Protein AF-A0A348N1I1-F1 (afdb_monomer)

Foldseek 3Di:
DDQLVCCCVQLVDDSVRSVVVVCVVVVHDDDPPPDPDDPDPDCVVLLVLLVVVLVVQLVCCVDPPPNVLVVVLCVVLVFDPVLCVLQSKGFAEADWCPSCVVQVPDPVSVVSCVQLQQWDADPVGDITGPAHQWTKGFFADSVGTGSWIKTAHSDPDPPRIDIRDDHPRDDLQQGKGLQNQLSVVDSAPQEAEEEADDSVQSVCVSVVNSRYIYRDNDQHHPNNVVVVVSRYPYYHYDYDPDPVRVVSVVVND

Nearest PDB structures (foldseek):
  3b39-assembly2_B  TM=9.562E-01  e=1.096E-27  Escherichia coli K-12
  5vaz-assembly2_B  TM=9.763E-01  e=5.496E-27  Pseudomonas aeruginosa PAO1
  1eqn-assembly2_B  TM=9.648E-01  e=3.408E-27  Escherichia coli
  4edv-assembly1_A  TM=9.227E-01  e=1.842E-21  Staphylococcus aureus
  4e2k-assembly1_A  TM=9.203E-01  e=1.287E-21  Staphylococcus aureus

Secondary structure (DSSP, 8-state):
--HHHHHHHHS---HHHHHHHHHHHTTPPPP--S--S---S-SHHHHHHHHHHHHHHHHHHHH-GGGHHHHHHHHHTT--HHHHHHTT-EEE-SSSSHHHHHH-SSHHHHHHHHHTT-EEE-TT--EEES--SEEEEEEE-TTS-EEEEEEEESSS-SSSEEEPPP-SS--TTT--BTHHHHHHH-SS-SEEEEESSHHHHHHHHHTT---EEE-SSSPPPHHHHHHHTTT-SEEEE---SSHHHHHHHHHH-

pLDDT: mean 90.32, std 11.95, range [36.41, 98.88]

Structure (mmCIF, N/CA/C/O backbone):
data_AF-A0A348N1I1-F1
#
_entry.id   AF-A0A348N1I1-F1
#
loop_
_atom_site.group_PDB
_atom_site.id
_atom_site.type_symbol
_atom_site.label_atom_id
_atom_site.label_alt_id
_atom_site.label_comp_id
_atom_site.label_asym_id
_atom_site.label_entity_id
_atom_site.label_seq_id
_atom_site.pdbx_PDB_ins_code
_atom_site.Cartn_x
_atom_site.Cartn_y
_atom_site.Cartn_z
_atom_site.occupancy
_atom_site.B_iso_or_equiv
_atom_site.auth_seq_id
_atom_site.auth_comp_id
_atom_site.auth_asym_id
_atom_site.auth_atom_id
_atom_site.pdbx_PDB_model_num
ATOM 1 N N . GLY A 1 1 ? -24.921 24.061 12.089 1.00 66.31 1 GLY A N 1
ATOM 2 C CA . GLY A 1 1 ? -23.503 23.711 11.874 1.00 66.31 1 GLY A CA 1
ATOM 3 C C . GLY A 1 1 ? -22.968 24.454 10.665 1.00 66.31 1 GLY A C 1
ATOM 4 O O . GLY A 1 1 ? -23.767 24.879 9.838 1.00 66.31 1 GLY A O 1
ATOM 5 N N . THR A 1 2 ? -21.650 24.641 10.575 1.00 90.62 2 THR A N 1
ATOM 6 C CA . THR A 1 2 ? -20.973 25.188 9.381 1.00 90.62 2 THR A CA 1
ATOM 7 C C . THR A 1 2 ? -20.505 24.045 8.475 1.00 90.62 2 THR A C 1
ATOM 9 O O . THR A 1 2 ? -20.348 22.924 8.951 1.00 90.62 2 THR A O 1
ATOM 12 N N . ALA A 1 3 ? -20.248 24.308 7.189 1.00 84.94 3 ALA A N 1
ATOM 13 C CA . ALA A 1 3 ? -19.660 23.305 6.289 1.00 84.94 3 ALA A CA 1
ATOM 14 C C . ALA A 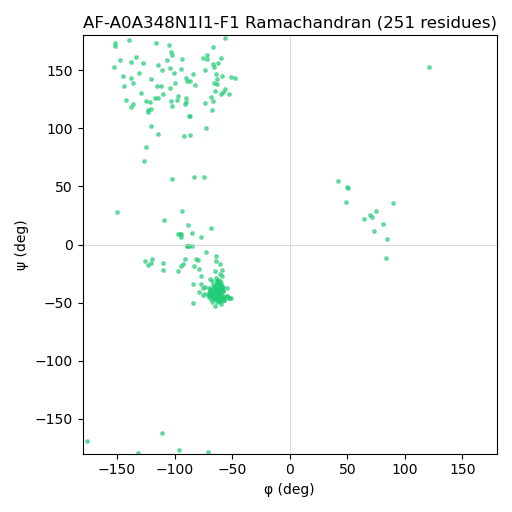1 3 ? -18.285 22.818 6.789 1.00 84.94 3 ALA A C 1
ATOM 16 O O . ALA A 1 3 ? -17.972 21.637 6.697 1.00 84.94 3 ALA A O 1
ATOM 17 N N . ILE A 1 4 ? -17.504 23.719 7.398 1.00 87.31 4 ILE A N 1
ATOM 18 C CA . ILE A 1 4 ? -16.231 23.382 8.048 1.00 87.31 4 ILE A CA 1
ATOM 19 C C . ILE A 1 4 ? -16.473 22.437 9.230 1.00 87.31 4 ILE A C 1
ATOM 21 O O . ILE A 1 4 ? -15.845 21.389 9.309 1.00 87.31 4 ILE A O 1
ATOM 25 N N . GLY A 1 5 ? -17.418 22.775 10.115 1.00 81.25 5 GLY A N 1
ATOM 26 C CA . GLY A 1 5 ? -17.783 21.929 11.251 1.00 81.25 5 GLY A CA 1
ATOM 27 C C . GLY A 1 5 ? -18.277 20.553 10.809 1.00 81.25 5 GLY A C 1
ATOM 28 O O . GLY A 1 5 ? -17.877 19.556 11.394 1.00 81.25 5 GLY A O 1
ATOM 29 N N . PHE A 1 6 ? -19.044 20.485 9.716 1.00 86.25 6 PHE A N 1
ATOM 30 C CA . PHE A 1 6 ? -19.461 19.216 9.126 1.00 86.25 6 PHE A CA 1
ATOM 31 C C . PHE A 1 6 ? -18.261 18.366 8.706 1.00 86.25 6 PHE A C 1
ATOM 33 O O . PHE A 1 6 ? -18.188 17.226 9.129 1.00 86.25 6 PHE A O 1
ATOM 40 N N . LEU A 1 7 ? -17.291 18.890 7.950 1.00 80.69 7 LEU A N 1
ATOM 41 C CA . LEU A 1 7 ? -16.106 18.102 7.569 1.00 80.69 7 LEU A CA 1
ATOM 42 C C . LEU A 1 7 ? -15.237 17.721 8.773 1.00 80.69 7 LEU A C 1
ATOM 44 O O . LEU A 1 7 ? -14.651 16.641 8.813 1.00 80.69 7 LEU A O 1
ATOM 48 N N . MET A 1 8 ? -15.151 18.588 9.777 1.00 83.44 8 MET A N 1
ATOM 49 C CA . MET A 1 8 ? -14.403 18.276 10.991 1.00 83.44 8 MET A CA 1
ATOM 50 C C . MET A 1 8 ? -15.057 17.144 11.787 1.00 83.44 8 MET A C 1
ATOM 52 O O . MET A 1 8 ? -14.369 16.234 12.231 1.00 83.44 8 MET A O 1
ATOM 56 N N . GLU A 1 9 ? -16.378 17.169 11.946 1.00 73.69 9 GLU A N 1
ATOM 57 C CA . GLU A 1 9 ? -17.122 16.163 12.711 1.00 73.69 9 GLU A CA 1
ATOM 58 C C . GLU A 1 9 ? -17.339 14.871 11.909 1.00 73.69 9 GLU A C 1
ATOM 60 O O . GLU A 1 9 ? -17.206 13.767 12.437 1.00 73.69 9 GLU A O 1
ATOM 65 N N . TYR A 1 10 ? -17.654 15.001 10.623 1.00 68.50 10 TYR A N 1
ATOM 66 C CA . TYR A 1 10 ? -18.005 13.895 9.736 1.00 68.50 10 TYR A CA 1
ATOM 67 C C . TYR A 1 10 ? -16.761 13.225 9.154 1.00 68.50 10 TYR A C 1
ATOM 69 O O . TYR A 1 10 ? -16.576 12.015 9.281 1.00 68.50 10 TYR A O 1
ATOM 77 N N . ASP A 1 11 ? -15.852 14.017 8.587 1.00 66.25 11 ASP A N 1
ATOM 78 C CA . ASP A 1 11 ? -14.624 13.517 7.971 1.00 66.25 11 ASP A CA 1
ATOM 79 C C . ASP A 1 11 ? -13.428 13.534 8.929 1.00 66.25 11 ASP A C 1
ATOM 81 O O . ASP A 1 11 ? -12.308 13.218 8.511 1.00 66.25 11 ASP A O 1
ATOM 85 N N . GLN A 1 12 ? -13.652 13.815 10.222 1.00 66.38 12 GLN A N 1
ATOM 86 C CA . GLN A 1 12 ? -12.623 13.806 11.274 1.00 66.38 12 GLN A CA 1
ATOM 87 C C . GLN A 1 12 ? -11.378 14.606 10.856 1.00 66.38 12 GLN A C 1
ATOM 89 O O . GLN A 1 12 ? -10.235 14.203 11.109 1.00 66.38 12 GLN A O 1
ATOM 94 N N . MET A 1 13 ? -11.624 15.702 10.131 1.00 73.69 13 MET A N 1
ATOM 95 C CA . MET A 1 13 ? -10.614 16.627 9.637 1.00 73.69 13 MET A CA 1
ATOM 96 C C . MET A 1 13 ? -10.263 17.636 10.725 1.00 73.69 13 MET A C 1
ATOM 98 O O . MET A 1 13 ? -11.109 18.063 11.510 1.00 73.69 13 MET A O 1
ATOM 102 N N . THR A 1 14 ? -9.012 18.079 10.756 1.00 72.75 14 THR A N 1
ATOM 103 C CA . THR A 1 14 ? -8.673 19.290 11.509 1.00 72.75 14 THR A CA 1
ATOM 104 C C . THR A 1 14 ? -9.227 20.525 10.792 1.00 72.75 14 THR A C 1
ATOM 106 O O . THR A 1 14 ? -9.497 20.497 9.591 1.00 72.75 14 THR A O 1
ATOM 109 N N . PHE A 1 15 ? -9.388 21.637 11.513 1.00 80.25 15 PHE A N 1
ATOM 110 C CA . PHE A 1 15 ? -9.912 22.880 10.934 1.00 80.25 15 PHE A CA 1
ATOM 111 C C . PHE A 1 15 ? -9.153 23.337 9.667 1.00 80.25 15 PHE A C 1
ATOM 113 O O . PHE A 1 15 ? -9.819 23.621 8.672 1.00 80.25 15 PHE A O 1
ATOM 120 N N . PRO A 1 16 ? -7.801 23.349 9.623 1.00 78.38 16 PRO A N 1
ATOM 121 C CA . PRO A 1 16 ? -7.077 23.707 8.400 1.00 78.38 16 PRO A CA 1
ATOM 122 C C . PRO A 1 16 ? -7.369 22.770 7.224 1.00 78.38 16 PRO A C 1
ATOM 124 O O . PRO A 1 16 ? -7.487 23.227 6.092 1.00 78.38 16 PRO A O 1
ATOM 127 N N . GLU A 1 17 ? -7.526 21.471 7.485 1.00 71.44 17 GLU A N 1
ATOM 128 C CA . GLU A 1 17 ? -7.816 20.476 6.449 1.00 71.44 17 GLU A CA 1
ATOM 129 C C . GLU A 1 17 ? -9.227 20.640 5.892 1.00 71.44 17 GLU A C 1
ATOM 131 O O . GLU A 1 17 ? -9.409 20.598 4.681 1.00 71.44 17 GLU A O 1
ATOM 136 N N . ALA A 1 18 ? -10.206 20.895 6.761 1.00 82.75 18 ALA A N 1
ATOM 137 C CA . ALA A 1 18 ? -11.576 21.184 6.357 1.00 82.75 18 ALA A CA 1
ATOM 138 C C . ALA A 1 18 ? -11.662 22.475 5.522 1.00 82.75 18 ALA A C 1
ATOM 140 O O . ALA A 1 18 ? -12.410 22.539 4.548 1.00 82.75 18 ALA A O 1
ATOM 141 N N . VAL A 1 19 ? -10.875 23.500 5.869 1.00 84.88 19 VAL A N 1
ATOM 142 C CA . VAL A 1 19 ? -10.784 24.748 5.093 1.00 84.88 19 VAL A CA 1
ATOM 143 C C . VAL A 1 19 ? -10.119 24.512 3.732 1.00 84.88 19 VAL A C 1
ATOM 145 O O . VAL A 1 19 ? -10.635 24.994 2.726 1.00 84.88 19 VAL A O 1
ATOM 148 N N . GLU A 1 20 ? -9.022 23.750 3.673 1.00 80.69 20 GLU A N 1
ATOM 149 C CA . GLU A 1 20 ? -8.383 23.350 2.409 1.00 80.69 20 GLU A CA 1
ATOM 150 C C . GLU A 1 20 ? -9.321 22.543 1.507 1.00 80.69 20 GLU A C 1
ATOM 152 O O . GLU A 1 20 ? -9.394 22.810 0.309 1.00 80.69 20 GLU A O 1
ATOM 157 N N . GLU A 1 21 ? -10.034 21.563 2.063 1.00 79.25 21 GLU A N 1
ATOM 158 C CA . GLU A 1 21 ? -10.938 20.693 1.309 1.00 79.25 21 GLU A CA 1
ATOM 159 C C . GLU A 1 21 ? -12.080 21.498 0.680 1.00 79.25 21 GLU A C 1
ATOM 161 O O . GLU A 1 21 ? -12.327 21.402 -0.523 1.00 79.25 21 GLU A O 1
ATOM 166 N N . LEU A 1 22 ? -12.729 22.369 1.460 1.00 87.06 22 LEU A N 1
ATOM 167 C CA . LEU A 1 22 ? -13.799 23.234 0.954 1.00 87.06 22 LEU A CA 1
ATOM 168 C C . LEU A 1 22 ? -13.291 24.240 -0.075 1.00 87.06 22 LEU A C 1
ATOM 170 O O . LEU A 1 22 ? -13.996 24.531 -1.040 1.00 87.06 22 LEU A O 1
ATOM 174 N N . ALA A 1 23 ? -12.079 24.762 0.108 1.00 83.94 23 ALA A N 1
ATOM 175 C CA . ALA A 1 23 ? -11.473 25.662 -0.859 1.00 83.94 23 ALA A CA 1
ATOM 176 C C . ALA A 1 23 ? -11.194 24.943 -2.185 1.00 83.94 23 ALA A C 1
ATOM 178 O O . ALA A 1 23 ? -11.590 25.445 -3.233 1.00 83.94 23 ALA A O 1
ATOM 179 N N . ASN A 1 24 ? -10.632 23.730 -2.145 1.00 79.56 24 ASN A N 1
ATOM 180 C CA . ASN A 1 24 ? -10.417 22.912 -3.340 1.00 79.56 24 ASN A CA 1
ATOM 181 C C . ASN A 1 24 ? -11.735 22.595 -4.061 1.00 79.56 24 ASN A C 1
ATOM 183 O O . ASN A 1 24 ? -11.814 22.756 -5.279 1.00 79.56 24 ASN A O 1
ATOM 187 N N . LEU A 1 25 ? -12.783 22.208 -3.323 1.00 78.88 25 LEU A N 1
ATOM 188 C CA . LEU A 1 25 ? -14.118 21.960 -3.884 1.00 78.88 25 LEU A CA 1
ATOM 189 C C . LEU A 1 25 ? -14.724 23.210 -4.536 1.00 78.88 25 LEU A C 1
ATOM 191 O O . LEU A 1 25 ? -15.412 23.108 -5.550 1.00 78.88 25 LEU A O 1
ATOM 195 N N . ALA A 1 26 ? -14.455 24.389 -3.977 1.00 84.88 26 ALA A N 1
ATOM 196 C CA . ALA A 1 26 ? -14.918 25.668 -4.504 1.00 84.88 26 ALA A CA 1
ATOM 197 C C . ALA A 1 26 ? -14.002 26.259 -5.595 1.00 84.88 26 ALA A C 1
ATOM 199 O O . ALA A 1 26 ? -14.290 27.341 -6.106 1.00 84.88 26 ALA A O 1
ATOM 200 N N . GLY A 1 27 ? -12.891 25.595 -5.942 1.00 80.94 27 GLY A N 1
ATOM 201 C CA . GLY A 1 27 ? -11.878 26.137 -6.853 1.00 80.94 27 GLY A CA 1
ATOM 202 C C . GLY A 1 27 ? -11.166 27.386 -6.313 1.00 80.94 27 GLY A C 1
ATOM 203 O O . GLY A 1 27 ? -10.644 28.186 -7.087 1.00 80.94 27 GLY A O 1
ATOM 204 N N . LEU A 1 28 ? -11.170 27.576 -4.993 1.00 79.88 28 LEU A N 1
ATOM 205 C CA . LEU A 1 28 ? -10.568 28.703 -4.291 1.00 79.88 28 LEU A CA 1
ATOM 206 C C . LEU A 1 28 ? -9.216 28.309 -3.692 1.00 79.88 28 LEU A C 1
ATOM 208 O O . LEU A 1 28 ? -9.003 27.185 -3.246 1.00 79.88 28 LEU A O 1
ATOM 212 N N . THR A 1 29 ? -8.300 29.269 -3.625 1.00 72.19 29 THR A N 1
ATOM 213 C CA . THR A 1 29 ? -7.025 29.117 -2.916 1.00 72.19 29 THR A CA 1
ATOM 214 C C . THR A 1 29 ? -7.138 29.719 -1.520 1.00 72.19 29 THR A C 1
ATOM 216 O O . THR A 1 29 ? -7.510 30.886 -1.390 1.00 72.19 29 THR A O 1
ATOM 219 N N . VAL A 1 30 ? -6.783 28.965 -0.478 1.00 74.56 30 VAL A N 1
ATOM 220 C CA . VAL A 1 30 ? -6.744 29.479 0.902 1.00 74.56 30 VAL A CA 1
ATOM 221 C C . VAL A 1 30 ? -5.531 30.409 1.063 1.00 74.56 30 VAL A C 1
ATOM 223 O O . VAL A 1 30 ? -4.407 29.956 0.836 1.00 74.56 30 VAL A O 1
ATOM 226 N N . PRO A 1 31 ? -5.701 31.691 1.447 1.00 60.88 31 PRO A N 1
ATOM 227 C CA . PRO A 1 31 ? -4.577 32.603 1.638 1.00 60.88 31 PRO A CA 1
ATOM 228 C C . PRO A 1 31 ? -3.712 32.184 2.835 1.00 60.88 31 PRO A C 1
ATOM 230 O O . PRO A 1 31 ? -4.149 32.226 3.983 1.00 60.88 31 PRO A O 1
ATOM 233 N N . THR A 1 32 ? -2.457 31.822 2.581 1.00 55.25 32 THR A N 1
ATOM 234 C CA . THR A 1 32 ? -1.477 31.402 3.596 1.00 55.25 32 THR A CA 1
ATOM 235 C C . THR A 1 32 ? -0.801 32.611 4.255 1.00 55.25 32 THR A C 1
ATOM 237 O O . THR A 1 32 ? 0.413 32.785 4.184 1.00 55.25 32 THR A O 1
ATOM 240 N N . GLN A 1 33 ? -1.562 33.512 4.877 1.00 46.00 33 GLN A N 1
ATOM 241 C CA . GLN A 1 33 ? -0.956 34.604 5.644 1.00 46.00 33 GLN A CA 1
ATOM 242 C C . GLN A 1 33 ? -0.689 34.134 7.084 1.00 46.00 33 GLN A C 1
ATOM 244 O O . GLN A 1 33 ? -1.616 33.924 7.854 1.00 46.00 33 GLN A O 1
ATOM 249 N N . GLN A 1 34 ? 0.605 33.990 7.415 1.00 40.06 34 GLN A N 1
ATOM 250 C CA . GLN A 1 34 ? 1.190 33.750 8.753 1.00 40.06 34 GLN A CA 1
ATOM 251 C C . GLN A 1 34 ? 1.386 32.301 9.251 1.00 40.06 34 GLN A C 1
ATOM 253 O O . GLN A 1 34 ? 1.384 32.058 10.452 1.00 40.06 34 GLN A O 1
ATOM 258 N N . TYR A 1 35 ? 1.728 31.361 8.365 1.00 40.59 35 TYR A N 1
ATOM 259 C CA . TYR A 1 35 ? 2.502 30.168 8.756 1.00 40.59 35 TYR A CA 1
ATOM 260 C C . TYR A 1 35 ? 3.737 30.021 7.858 1.00 40.59 35 TYR A C 1
ATOM 262 O O . TYR A 1 35 ? 3.824 29.145 7.003 1.00 40.59 35 TYR A O 1
ATOM 270 N N . GLN A 1 36 ? 4.723 30.904 8.046 1.00 36.41 36 GLN A N 1
ATOM 271 C CA . GLN A 1 36 ? 6.079 30.747 7.500 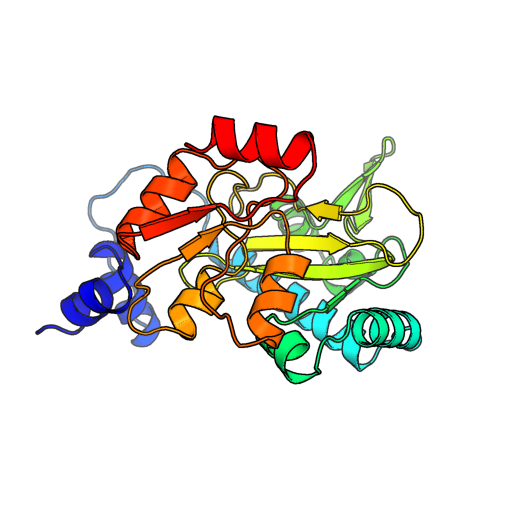1.00 36.41 36 GLN A CA 1
ATOM 272 C C . GLN A 1 36 ? 6.866 29.676 8.283 1.00 36.41 36 GLN A C 1
ATOM 274 O O . GLN A 1 36 ? 7.936 29.933 8.827 1.00 36.41 36 GLN A O 1
ATOM 279 N N . GLN A 1 37 ? 6.349 28.450 8.328 1.00 39.84 37 GLN A N 1
ATOM 280 C CA . GLN A 1 37 ? 7.139 27.268 8.665 1.00 39.84 37 GLN A CA 1
ATOM 281 C C . GLN A 1 37 ? 7.201 26.373 7.431 1.00 39.84 37 GLN A C 1
ATOM 283 O O . GLN A 1 37 ? 6.290 25.607 7.150 1.00 39.84 37 GLN A O 1
ATOM 288 N N . GLN A 1 38 ? 8.289 26.545 6.673 1.00 39.91 38 GLN A N 1
ATOM 289 C CA . GLN A 1 38 ? 8.891 25.539 5.792 1.00 39.91 38 GLN A CA 1
ATOM 290 C C . GLN A 1 38 ? 7.900 24.695 4.969 1.00 39.91 38 GLN A C 1
ATOM 292 O O . GLN A 1 38 ? 7.950 23.466 4.998 1.00 39.91 38 GLN A O 1
ATOM 297 N N . GLN A 1 39 ? 7.011 25.319 4.190 1.00 46.31 39 GLN A N 1
ATOM 298 C CA . GLN A 1 39 ? 6.333 24.561 3.140 1.00 46.31 39 GLN A CA 1
ATOM 299 C C . GLN A 1 39 ? 7.349 24.303 2.029 1.00 46.31 39 GLN A C 1
ATOM 301 O O . GLN A 1 39 ? 7.688 25.188 1.246 1.00 46.31 39 GLN A O 1
ATOM 306 N N . GLY A 1 40 ? 7.897 23.087 2.026 1.00 57.12 40 GLY A N 1
ATOM 307 C CA . GLY A 1 40 ? 8.687 22.570 0.917 1.00 57.12 40 GLY A CA 1
ATOM 308 C C . GLY A 1 40 ? 7.912 22.613 -0.411 1.00 57.12 40 GLY A C 1
ATOM 309 O O . GLY A 1 40 ? 6.741 22.998 -0.450 1.00 57.12 40 GLY A O 1
ATOM 310 N N . PRO A 1 41 ? 8.547 22.214 -1.525 1.00 70.88 41 PRO A N 1
ATOM 311 C CA . PRO A 1 41 ? 7.904 22.201 -2.837 1.00 70.88 41 PRO A CA 1
ATOM 312 C C . PRO A 1 41 ? 6.553 21.467 -2.811 1.00 70.88 41 PRO A C 1
ATOM 314 O O . PRO A 1 41 ? 6.385 20.469 -2.106 1.00 70.88 41 PRO A O 1
ATOM 317 N N . SER A 1 42 ? 5.589 21.969 -3.594 1.00 84.69 42 SER A N 1
ATOM 318 C CA . SER A 1 42 ? 4.230 21.419 -3.648 1.00 84.69 42 SER A CA 1
ATOM 319 C C . SER A 1 42 ? 4.237 19.914 -3.922 1.00 84.69 42 SER A C 1
ATOM 321 O O . SER A 1 42 ? 4.846 19.439 -4.882 1.00 84.69 42 SER A O 1
ATOM 323 N N . LYS A 1 43 ? 3.508 19.167 -3.087 1.00 91.81 43 LYS A N 1
ATOM 324 C CA . LYS A 1 43 ? 3.337 17.711 -3.194 1.00 91.81 43 LYS A CA 1
ATOM 325 C C . LYS A 1 43 ? 2.269 17.300 -4.217 1.00 91.81 43 LYS A C 1
ATOM 327 O O . LYS A 1 43 ? 2.201 16.130 -4.581 1.00 91.81 43 LYS A O 1
ATOM 332 N N . GLN A 1 44 ? 1.450 18.238 -4.704 1.00 92.31 44 GLN A N 1
ATOM 333 C CA . GLN A 1 44 ? 0.327 17.958 -5.615 1.00 92.31 44 GLN A CA 1
ATOM 334 C C . GLN A 1 44 ? 0.722 17.175 -6.883 1.00 92.31 44 GLN A C 1
ATOM 336 O O . GLN A 1 44 ? 0.053 16.189 -7.199 1.00 92.31 44 GLN A O 1
ATOM 341 N N . PRO A 1 45 ? 1.827 17.508 -7.584 1.00 94.50 45 PRO A N 1
ATOM 342 C CA . PRO A 1 45 ? 2.244 16.742 -8.758 1.00 94.50 45 PRO A CA 1
ATOM 343 C C . PRO A 1 45 ? 2.582 15.279 -8.443 1.00 94.50 45 PRO A C 1
ATOM 345 O O . PRO A 1 45 ? 2.374 14.409 -9.284 1.00 94.50 45 PRO A O 1
ATOM 348 N N . LEU A 1 46 ? 3.084 15.001 -7.235 1.00 97.06 46 LEU A N 1
ATOM 349 C CA . LEU A 1 46 ? 3.456 13.652 -6.810 1.00 97.06 46 LEU A CA 1
ATOM 350 C C . LEU A 1 46 ? 2.218 12.790 -6.530 1.00 97.06 46 LEU A C 1
ATOM 352 O O . LEU A 1 46 ? 2.167 11.649 -6.983 1.00 97.06 46 LEU A O 1
ATOM 356 N N . TYR A 1 47 ? 1.196 13.348 -5.870 1.00 97.38 47 TYR A N 1
ATOM 357 C CA . TYR A 1 47 ? -0.099 12.672 -5.709 1.00 97.38 47 TYR A CA 1
ATOM 358 C C . TYR A 1 47 ? -0.750 12.381 -7.065 1.00 97.38 47 TYR A C 1
ATOM 360 O O . TYR A 1 47 ? -1.171 11.257 -7.323 1.00 97.38 47 TYR A O 1
ATOM 368 N N . ALA A 1 48 ? -0.772 13.370 -7.966 1.00 96.88 48 ALA A N 1
ATOM 369 C CA . ALA A 1 48 ? -1.340 13.199 -9.302 1.00 96.88 48 ALA A CA 1
ATOM 370 C C . ALA A 1 48 ? -0.605 12.123 -10.123 1.00 96.88 48 ALA A C 1
ATOM 372 O O . ALA A 1 48 ? -1.230 11.393 -10.892 1.00 96.88 48 ALA A O 1
ATOM 373 N N . LEU A 1 49 ? 0.719 12.012 -9.970 1.00 98.12 49 LEU A N 1
ATOM 374 C CA . LEU A 1 49 ? 1.506 10.943 -10.583 1.00 98.12 49 LEU A CA 1
ATOM 375 C C . LEU A 1 49 ? 1.142 9.571 -10.004 1.00 98.12 49 LEU A C 1
ATOM 377 O O . LEU A 1 49 ? 0.932 8.632 -10.767 1.00 98.12 49 LEU A O 1
ATOM 381 N N . LEU A 1 50 ? 1.048 9.450 -8.678 1.00 98.69 50 LEU A N 1
ATOM 382 C CA . LEU A 1 50 ? 0.705 8.190 -8.017 1.00 98.69 50 LEU A CA 1
ATOM 383 C C . LEU A 1 50 ? -0.689 7.683 -8.401 1.00 98.69 50 LEU A C 1
ATOM 385 O O . LEU A 1 50 ? -0.823 6.495 -8.685 1.00 98.69 50 LEU A O 1
ATOM 389 N N . GLU A 1 51 ? -1.693 8.560 -8.488 1.00 98.56 51 GLU A N 1
ATOM 390 C CA . GLU A 1 51 ? -3.031 8.177 -8.970 1.00 98.56 51 GLU A CA 1
ATOM 391 C C . GLU A 1 51 ? -2.980 7.679 -10.422 1.00 98.56 51 GLU A C 1
ATOM 393 O O . GLU A 1 51 ? -3.485 6.599 -10.718 1.00 98.56 51 GLU A O 1
ATOM 398 N N . LYS A 1 52 ? -2.267 8.377 -11.321 1.00 98.62 52 LYS A N 1
ATOM 399 C CA . LYS A 1 52 ? -2.092 7.920 -12.714 1.00 98.62 52 LYS A CA 1
ATOM 400 C C . LYS A 1 52 ? -1.434 6.542 -12.808 1.00 98.62 52 LYS A C 1
ATOM 402 O O . LYS A 1 52 ? -1.778 5.750 -13.684 1.00 98.62 52 LYS A O 1
ATOM 407 N N . VAL A 1 53 ? -0.470 6.256 -11.933 1.00 98.81 53 VAL A N 1
ATOM 408 C CA . VAL A 1 53 ? 0.206 4.952 -11.890 1.00 98.81 53 VAL A CA 1
ATOM 409 C C . VAL A 1 53 ? -0.705 3.875 -11.293 1.00 98.81 53 VAL A C 1
ATOM 411 O O . VAL A 1 53 ? -0.698 2.746 -11.783 1.00 98.81 53 VAL A O 1
ATOM 414 N N . ALA A 1 54 ? -1.523 4.207 -10.291 1.00 98.81 54 ALA A N 1
ATOM 415 C CA . ALA A 1 54 ? -2.529 3.294 -9.753 1.00 98.81 54 ALA A CA 1
ATOM 416 C C . ALA A 1 54 ? -3.553 2.907 -10.829 1.00 98.81 54 ALA A C 1
ATOM 418 O O . ALA A 1 54 ? -3.761 1.716 -11.071 1.00 98.81 54 ALA A O 1
ATOM 419 N N . ASP A 1 55 ? -4.089 3.896 -11.549 1.00 98.75 55 ASP A N 1
ATOM 420 C CA . ASP A 1 55 ? -4.984 3.677 -12.686 1.00 98.75 55 ASP A CA 1
ATOM 421 C C . ASP A 1 55 ? -4.314 2.813 -13.754 1.00 98.75 55 ASP A C 1
ATOM 423 O O . ASP A 1 55 ? -4.912 1.860 -14.248 1.00 98.75 55 ASP A O 1
ATOM 427 N N . TYR A 1 56 ? -3.047 3.084 -14.077 1.00 98.81 56 TYR A N 1
ATOM 428 C CA . TYR A 1 56 ? -2.289 2.259 -15.012 1.00 98.81 56 TYR A CA 1
ATOM 429 C C . TYR A 1 56 ? -2.219 0.795 -14.569 1.00 98.81 56 TYR A C 1
ATOM 431 O O . TYR A 1 56 ? -2.518 -0.080 -15.379 1.00 98.81 56 TYR A O 1
ATOM 439 N N . TYR A 1 57 ? -1.898 0.498 -13.307 1.00 98.88 57 TYR A N 1
ATOM 440 C CA . TYR A 1 57 ? -1.872 -0.887 -12.826 1.00 98.88 57 TYR A CA 1
ATOM 441 C C . TYR A 1 57 ? -3.250 -1.558 -12.871 1.00 98.88 57 TYR A C 1
ATOM 443 O O . TYR A 1 57 ? -3.338 -2.740 -13.211 1.00 98.88 57 TYR A O 1
ATOM 451 N N . VAL A 1 58 ? -4.329 -0.831 -12.573 1.00 98.81 58 VAL A N 1
ATOM 452 C CA . VAL A 1 58 ? -5.702 -1.337 -12.741 1.00 98.81 58 VAL A CA 1
ATOM 453 C C . VAL A 1 58 ? -5.966 -1.663 -14.215 1.00 98.81 58 VAL A C 1
ATOM 455 O O . VAL A 1 58 ? -6.421 -2.759 -14.542 1.00 98.81 58 VAL A O 1
ATOM 458 N N . GLN A 1 59 ? -5.596 -0.766 -15.132 1.00 98.56 59 GLN A N 1
ATOM 459 C CA . GLN A 1 59 ? -5.723 -0.997 -16.573 1.00 98.56 59 GLN A CA 1
ATOM 460 C C . GLN A 1 59 ? -4.900 -2.201 -17.045 1.00 98.56 59 GLN A C 1
ATOM 462 O O . GLN A 1 59 ? -5.379 -2.969 -17.878 1.00 98.56 59 GLN A O 1
ATOM 467 N N . GLN A 1 60 ? -3.701 -2.418 -16.496 1.00 98.50 60 GLN A N 1
ATOM 468 C CA . GLN A 1 60 ? -2.905 -3.615 -16.777 1.00 98.50 60 GLN A CA 1
ATOM 469 C C . GLN A 1 60 ? -3.643 -4.889 -16.342 1.00 98.50 60 GLN A C 1
ATOM 471 O O . GLN A 1 60 ? -3.726 -5.838 -17.119 1.00 98.50 60 GLN A O 1
ATOM 476 N N . LEU A 1 61 ? -4.255 -4.900 -15.154 1.00 98.38 61 LEU A N 1
ATOM 477 C CA . LEU A 1 61 ? -5.018 -6.058 -14.674 1.00 98.38 61 LEU A CA 1
ATOM 478 C C . LEU A 1 61 ? -6.234 -6.353 -15.569 1.00 98.38 61 LEU A C 1
ATOM 480 O O . LEU A 1 61 ? -6.610 -7.512 -15.756 1.00 98.38 61 LEU A O 1
ATOM 484 N N . HIS A 1 62 ? -6.831 -5.323 -16.169 1.00 97.38 62 HIS A N 1
ATOM 485 C CA . HIS A 1 62 ? -7.966 -5.482 -17.073 1.00 97.38 62 HIS A CA 1
ATOM 486 C C . HIS A 1 62 ? -7.582 -5.816 -18.513 1.00 97.38 62 HIS A C 1
ATOM 488 O O . HIS A 1 62 ? -8.319 -6.565 -19.144 1.00 97.38 62 HIS A O 1
ATOM 494 N N . HIS A 1 63 ? -6.468 -5.322 -19.047 1.00 97.56 63 HIS A N 1
ATOM 495 C CA . HIS A 1 63 ? -6.233 -5.352 -20.497 1.00 97.56 63 HIS A CA 1
ATOM 496 C C . HIS A 1 63 ? -4.918 -6.002 -20.921 1.00 97.56 63 HIS A C 1
ATOM 498 O O . HIS A 1 63 ? -4.760 -6.321 -22.098 1.00 97.56 63 HIS A O 1
ATOM 504 N N . HIS A 1 64 ? -3.972 -6.225 -20.006 1.00 98.00 64 HIS A N 1
ATOM 505 C CA . HIS A 1 64 ? -2.672 -6.765 -20.385 1.00 98.00 64 HIS A CA 1
ATOM 506 C C . HIS A 1 64 ? -2.800 -8.210 -20.914 1.00 98.00 64 HIS A C 1
ATOM 508 O O . HIS A 1 64 ? -3.524 -9.008 -20.312 1.00 98.00 64 HIS A O 1
ATOM 514 N N . PRO A 1 65 ? -2.073 -8.604 -21.981 1.00 97.25 65 PRO A N 1
ATOM 515 C CA . PRO A 1 65 ? -2.143 -9.962 -22.533 1.00 97.25 65 PRO A CA 1
ATOM 516 C C . PRO A 1 65 ? -1.882 -11.064 -21.496 1.00 97.25 65 PRO A C 1
ATOM 518 O O . PRO A 1 65 ? -2.568 -12.081 -21.474 1.00 97.25 65 PRO A O 1
ATOM 521 N N . ASN A 1 66 ? -0.955 -10.819 -20.565 1.00 95.50 66 ASN A N 1
ATOM 522 C CA . ASN A 1 66 ? -0.596 -11.770 -19.505 1.00 95.50 66 ASN A CA 1
ATOM 523 C C . ASN A 1 66 ? -1.454 -11.642 -18.230 1.00 95.50 66 ASN A C 1
ATOM 525 O O . ASN A 1 66 ? -1.048 -12.126 -17.177 1.00 95.50 66 ASN A O 1
ATOM 529 N N . ARG A 1 67 ? -2.622 -10.985 -18.275 1.00 97.31 67 ARG A N 1
ATOM 530 C CA . ARG A 1 67 ? -3.473 -10.787 -17.084 1.00 97.31 67 ARG A CA 1
ATOM 531 C C . ARG A 1 67 ? -4.042 -12.084 -16.499 1.00 97.31 67 ARG A C 1
ATOM 533 O O . ARG A 1 67 ? -4.385 -12.106 -15.322 1.00 97.31 67 ARG A O 1
ATOM 540 N N . ALA A 1 68 ? -4.147 -13.154 -17.293 1.00 97.75 68 ALA A N 1
ATOM 541 C CA . ALA A 1 68 ? -4.798 -14.405 -16.888 1.00 97.75 68 ALA A CA 1
ATOM 542 C C . ALA A 1 68 ? -4.226 -14.980 -15.580 1.00 97.75 68 ALA A C 1
ATOM 544 O O . ALA A 1 68 ? -4.986 -15.283 -14.670 1.00 97.75 68 ALA A O 1
ATOM 545 N N . VAL A 1 69 ? -2.896 -14.997 -15.420 1.00 97.12 69 VAL A N 1
ATOM 546 C CA . VAL A 1 69 ? -2.245 -15.509 -14.197 1.00 97.12 69 VAL A CA 1
ATOM 547 C C . VAL A 1 69 ? -2.618 -14.713 -12.935 1.00 97.12 69 VAL A C 1
ATOM 549 O O . VAL A 1 69 ? -2.686 -15.272 -11.842 1.00 97.12 69 VAL A O 1
ATOM 552 N N . PHE A 1 70 ? -2.906 -13.416 -13.075 1.00 98.19 70 PHE A N 1
ATOM 553 C CA . PHE A 1 70 ? -3.341 -12.560 -11.970 1.00 98.19 70 PHE A CA 1
ATOM 554 C C . PHE A 1 70 ? -4.795 -12.850 -11.597 1.00 98.19 70 PHE A C 1
ATOM 556 O O . PHE A 1 70 ? -5.103 -12.981 -10.414 1.00 98.19 70 PHE A O 1
ATOM 563 N N . HIS A 1 71 ? -5.671 -13.003 -12.594 1.00 97.94 71 HIS A N 1
ATOM 564 C CA . HIS A 1 71 ? -7.072 -13.384 -12.376 1.00 97.94 71 HIS A CA 1
ATOM 565 C C . HIS A 1 71 ? -7.189 -14.774 -11.755 1.00 97.94 71 HIS A C 1
ATOM 567 O O . HIS A 1 71 ? -7.914 -14.935 -10.778 1.00 97.94 71 HIS A O 1
ATOM 573 N N . ASP A 1 72 ? -6.409 -15.746 -12.229 1.00 97.81 72 ASP A N 1
ATOM 574 C CA . ASP A 1 72 ? -6.365 -17.092 -11.650 1.00 97.81 72 ASP A CA 1
ATOM 575 C C . ASP A 1 72 ? -5.913 -17.059 -10.189 1.00 97.81 72 ASP A C 1
ATOM 577 O O . ASP A 1 72 ? -6.446 -17.779 -9.344 1.00 97.81 72 ASP A O 1
ATOM 581 N N . TYR A 1 73 ? -4.930 -16.215 -9.867 1.00 97.62 73 TYR A N 1
ATOM 582 C CA . TYR A 1 73 ? -4.479 -16.035 -8.494 1.00 97.62 73 TYR A CA 1
ATOM 583 C C . TYR A 1 73 ? -5.574 -15.426 -7.601 1.00 97.62 73 TYR A C 1
ATOM 585 O O . TYR A 1 73 ? -5.811 -15.934 -6.503 1.00 97.62 73 TYR A O 1
ATOM 593 N N . LEU A 1 74 ? -6.254 -14.371 -8.065 1.00 97.69 74 LEU A N 1
ATOM 594 C CA . LEU A 1 74 ? -7.360 -13.729 -7.342 1.00 97.69 74 LEU A CA 1
ATOM 595 C C . LEU A 1 74 ? -8.529 -14.704 -7.127 1.00 97.69 74 LEU A C 1
ATOM 597 O O . LEU A 1 74 ? -9.030 -14.822 -6.009 1.00 97.69 74 LEU A O 1
ATOM 601 N N . ALA A 1 75 ? -8.888 -15.475 -8.157 1.00 97.25 75 ALA A N 1
ATOM 602 C CA . ALA A 1 75 ? -9.935 -16.491 -8.094 1.00 97.25 75 ALA A CA 1
ATOM 603 C C . ALA A 1 75 ? -9.587 -17.619 -7.110 1.00 97.25 75 ALA A C 1
ATOM 605 O O . ALA A 1 75 ? -10.408 -17.984 -6.273 1.00 97.25 75 ALA A O 1
ATOM 606 N N . LYS A 1 76 ? -8.343 -18.122 -7.126 1.00 97.12 76 LYS A N 1
ATOM 607 C CA . LYS A 1 76 ? -7.856 -19.107 -6.138 1.00 97.12 76 LYS A CA 1
ATOM 608 C C . LYS A 1 76 ? -7.896 -18.580 -4.704 1.00 97.12 76 LYS A C 1
ATOM 610 O O . LYS A 1 76 ? -7.950 -19.369 -3.766 1.00 97.12 76 LYS A O 1
ATOM 615 N N . ARG A 1 77 ? -7.831 -17.260 -4.526 1.00 96.38 77 ARG A N 1
ATOM 616 C CA . ARG A 1 77 ? -7.969 -16.590 -3.228 1.00 96.38 77 ARG A CA 1
ATOM 617 C C . ARG A 1 77 ? -9.414 -16.270 -2.855 1.00 96.38 77 ARG A C 1
ATOM 619 O O . ARG A 1 77 ? -9.620 -15.763 -1.760 1.00 96.38 77 ARG A O 1
ATOM 626 N N . GLY A 1 78 ? -10.380 -16.587 -3.717 1.00 96.81 78 GLY A N 1
ATOM 627 C CA . GLY A 1 78 ? -11.799 -16.348 -3.472 1.00 96.81 78 GLY A CA 1
ATOM 628 C C . GLY A 1 78 ? -12.181 -14.870 -3.489 1.00 96.81 78 GLY A C 1
ATOM 629 O O . GLY A 1 78 ? -13.140 -14.503 -2.826 1.00 96.81 78 GLY A O 1
ATOM 630 N N . LEU A 1 79 ? -11.426 -14.019 -4.191 1.00 97.81 79 LEU A N 1
ATOM 631 C CA . LEU A 1 79 ? -11.708 -12.585 -4.250 1.00 97.81 79 LEU A CA 1
ATOM 632 C C . LEU A 1 79 ? -12.640 -12.256 -5.417 1.00 97.81 79 LEU A C 1
ATOM 634 O O . LEU A 1 79 ? -12.332 -12.579 -6.568 1.00 97.81 79 LEU A O 1
ATOM 638 N N . SER A 1 80 ? -13.752 -11.582 -5.121 1.00 97.88 80 SER A N 1
ATOM 639 C CA . SER A 1 80 ? -14.715 -11.131 -6.125 1.00 97.88 80 SER A CA 1
ATOM 640 C C . SER A 1 80 ? -14.184 -9.971 -6.972 1.00 97.88 80 SER A C 1
ATOM 642 O O . SER A 1 80 ? -13.244 -9.256 -6.611 1.00 97.88 80 SER A O 1
ATOM 644 N N . SER A 1 81 ? -14.824 -9.731 -8.117 1.00 97.31 81 SER A N 1
ATOM 645 C CA . SER A 1 81 ? -14.505 -8.567 -8.952 1.00 97.31 81 SER A CA 1
ATOM 646 C C . SER A 1 81 ? -14.816 -7.243 -8.238 1.00 97.31 81 SER A C 1
ATOM 648 O O . SER A 1 81 ? -14.154 -6.225 -8.452 1.00 97.31 81 SER A O 1
ATOM 650 N N . GLU A 1 82 ? -15.801 -7.280 -7.348 1.00 97.94 82 GLU A N 1
ATOM 651 C CA . GLU A 1 82 ? -16.310 -6.190 -6.543 1.00 97.94 82 GLU A CA 1
ATOM 652 C C . GLU A 1 82 ? -15.265 -5.749 -5.521 1.00 97.94 82 GLU A C 1
ATOM 654 O O . GLU A 1 82 ? -14.944 -4.559 -5.470 1.00 97.94 82 GLU A O 1
ATOM 659 N N . VAL A 1 83 ? -14.670 -6.683 -4.768 1.00 98.06 83 VAL A N 1
ATOM 660 C CA . VAL A 1 83 ? -13.616 -6.347 -3.796 1.00 98.06 83 VAL A CA 1
ATOM 661 C C . VAL A 1 83 ? -12.327 -5.913 -4.497 1.00 98.06 83 VAL A C 1
ATOM 663 O O . VAL A 1 83 ? -11.695 -4.937 -4.084 1.00 98.06 83 VAL A O 1
ATOM 666 N N . VAL A 1 84 ? -11.981 -6.553 -5.622 1.00 98.38 84 VAL A N 1
ATOM 667 C CA . VAL A 1 84 ? -10.841 -6.168 -6.474 1.00 98.38 84 VAL A CA 1
ATOM 668 C C . VAL A 1 84 ? -10.988 -4.717 -6.935 1.00 98.38 84 VAL A C 1
ATOM 670 O O . VAL A 1 84 ? -10.042 -3.933 -6.829 1.00 98.38 84 VAL A O 1
ATOM 673 N N . LYS A 1 85 ? -12.189 -4.325 -7.376 1.00 98.25 85 LYS A N 1
ATOM 674 C CA . LYS A 1 85 ? -12.509 -2.946 -7.762 1.00 98.25 85 LYS A CA 1
ATOM 675 C C . LYS A 1 85 ? -12.537 -1.998 -6.562 1.00 98.25 85 LYS A C 1
ATOM 677 O O . LYS A 1 85 ? -12.041 -0.878 -6.670 1.00 98.25 85 LYS A O 1
ATOM 682 N N . HIS A 1 86 ? -13.096 -2.422 -5.429 1.00 97.81 86 HIS A N 1
ATOM 683 C CA . HIS A 1 86 ? -13.212 -1.604 -4.219 1.00 97.81 86 HIS A CA 1
ATOM 684 C C . HIS A 1 86 ? -11.843 -1.151 -3.693 1.00 97.81 86 HIS A C 1
ATOM 686 O O . HIS A 1 86 ? -11.656 0.021 -3.363 1.00 97.81 86 HIS A O 1
ATOM 692 N N . PHE A 1 87 ? -10.868 -2.063 -3.677 1.00 98.50 87 PHE A N 1
ATOM 693 C CA . PHE A 1 87 ? -9.485 -1.773 -3.285 1.00 98.50 87 PHE A CA 1
ATOM 694 C C . PHE A 1 87 ? -8.594 -1.319 -4.445 1.00 98.50 87 PHE A C 1
ATOM 696 O O . PHE A 1 87 ? -7.428 -1.005 -4.215 1.00 98.50 87 PHE A O 1
ATOM 703 N N . GLN A 1 88 ? -9.140 -1.252 -5.664 1.00 98.50 88 GLN A N 1
ATOM 704 C CA . GLN A 1 88 ? -8.427 -0.890 -6.889 1.00 98.50 88 GLN A CA 1
ATOM 705 C C . GLN A 1 88 ? -7.138 -1.696 -7.072 1.00 98.50 88 GLN A C 1
ATOM 707 O O . GLN A 1 88 ? -6.061 -1.147 -7.313 1.00 98.50 88 GLN A O 1
ATOM 712 N N . LEU A 1 89 ? -7.242 -3.016 -6.911 1.00 98.75 89 LEU A N 1
ATOM 713 C CA . LEU A 1 89 ? -6.094 -3.881 -7.132 1.00 98.75 89 LEU A CA 1
ATOM 714 C C . LEU A 1 89 ? -5.662 -3.794 -8.594 1.00 98.75 89 LEU A C 1
ATOM 716 O O . LEU A 1 89 ? -6.484 -3.711 -9.507 1.00 98.75 89 LEU A O 1
ATOM 720 N N . GLY A 1 90 ? -4.354 -3.825 -8.802 1.00 98.69 90 GLY A N 1
ATOM 721 C CA . GLY A 1 90 ? -3.757 -3.709 -10.121 1.00 98.69 90 GLY A CA 1
ATOM 722 C C . GLY A 1 90 ? -2.708 -4.777 -10.381 1.00 98.69 90 GLY A C 1
ATOM 723 O O . GLY A 1 90 ? -2.413 -5.621 -9.539 1.00 98.69 90 GLY A O 1
ATOM 724 N N . MET A 1 91 ? -2.108 -4.721 -11.559 1.00 98.44 91 MET A N 1
ATOM 725 C CA . MET A 1 91 ? -1.053 -5.626 -11.991 1.00 98.44 91 MET A CA 1
ATOM 726 C C . MET A 1 91 ? 0.166 -4.817 -12.419 1.00 98.44 91 MET A C 1
ATOM 728 O O . MET A 1 91 ? 0.092 -4.017 -13.348 1.00 98.44 91 MET A O 1
ATOM 732 N N . ALA A 1 92 ? 1.310 -5.084 -11.796 1.00 98.56 92 ALA A N 1
ATOM 733 C CA . ALA A 1 92 ? 2.601 -4.754 -12.376 1.00 98.56 92 ALA A CA 1
ATOM 734 C C . ALA A 1 92 ? 3.019 -5.927 -13.265 1.00 98.56 92 ALA A C 1
ATOM 736 O O . ALA A 1 92 ? 3.300 -7.022 -12.764 1.00 98.56 92 ALA A O 1
ATOM 737 N N . ALA A 1 93 ? 3.031 -5.703 -14.580 1.00 97.12 93 ALA A N 1
ATOM 738 C CA . ALA A 1 93 ? 3.522 -6.683 -15.538 1.00 97.12 93 ALA A CA 1
ATOM 739 C C . ALA A 1 93 ? 4.995 -7.031 -15.264 1.00 97.12 93 ALA A C 1
ATOM 741 O O . ALA A 1 93 ? 5.713 -6.303 -14.571 1.00 97.12 93 ALA A O 1
ATOM 742 N N . ASP A 1 94 ? 5.443 -8.170 -15.788 1.00 95.62 94 ASP A N 1
ATOM 743 C CA . ASP A 1 94 ? 6.878 -8.438 -15.839 1.00 95.62 94 ASP A CA 1
ATOM 744 C C . ASP A 1 94 ? 7.567 -7.448 -16.796 1.00 95.62 94 ASP A C 1
ATOM 746 O O . ASP A 1 94 ? 6.930 -6.879 -17.686 1.00 95.62 94 ASP A O 1
ATOM 750 N N . GLY A 1 95 ? 8.858 -7.212 -16.591 1.00 95.19 95 GLY A N 1
ATOM 751 C CA . GLY A 1 95 ? 9.633 -6.207 -17.313 1.00 95.19 95 GLY A CA 1
ATOM 752 C C . GLY A 1 95 ? 10.252 -5.160 -16.392 1.00 95.19 95 GLY A C 1
ATOM 753 O O . GLY A 1 95 ? 9.774 -4.896 -15.292 1.00 95.19 95 GLY A O 1
ATOM 754 N N . TRP A 1 96 ? 11.364 -4.582 -16.840 1.00 96.50 96 TRP A N 1
ATOM 755 C CA . TRP A 1 96 ? 12.209 -3.709 -16.021 1.00 96.50 96 TRP A CA 1
ATOM 756 C C . TRP A 1 96 ? 11.844 -2.226 -16.101 1.00 96.50 96 TRP A C 1
ATOM 758 O O . TRP A 1 96 ? 12.366 -1.445 -15.316 1.00 96.50 96 TRP A O 1
ATOM 768 N N . ASP A 1 97 ? 11.003 -1.813 -17.044 1.00 96.88 97 ASP A N 1
ATOM 769 C CA . ASP A 1 97 ? 10.848 -0.402 -17.404 1.00 96.88 97 ASP A CA 1
ATOM 770 C C . ASP A 1 97 ? 9.441 -0.047 -17.917 1.00 96.88 97 ASP A C 1
ATOM 772 O O . ASP A 1 97 ? 9.289 0.880 -18.707 1.00 96.88 97 ASP A O 1
ATOM 776 N N . ASN A 1 98 ? 8.402 -0.762 -17.485 1.00 98.00 98 ASN A N 1
ATOM 777 C CA . ASN A 1 98 ? 7.018 -0.535 -17.909 1.00 98.00 98 ASN A CA 1
ATOM 778 C C . ASN A 1 98 ? 6.498 0.846 -17.457 1.00 98.00 98 ASN A C 1
ATOM 780 O O . ASN A 1 98 ? 6.048 1.651 -18.275 1.00 98.00 98 ASN A O 1
ATOM 784 N N . VAL A 1 99 ? 6.612 1.152 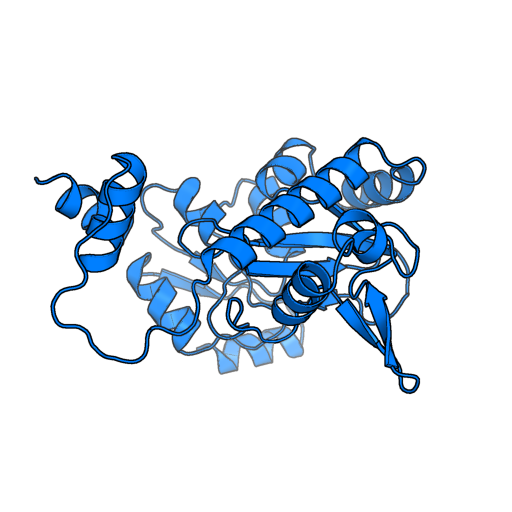-16.161 1.00 98.12 99 VAL A N 1
ATOM 785 C CA . VAL A 1 99 ? 6.280 2.458 -15.572 1.00 98.12 99 VAL A CA 1
ATOM 786 C C . VAL A 1 99 ? 7.255 3.517 -16.068 1.00 98.12 99 VAL A C 1
ATOM 788 O O . VAL A 1 99 ? 6.828 4.612 -16.437 1.00 98.12 99 VAL A O 1
ATOM 791 N N . LEU A 1 100 ? 8.552 3.199 -16.127 1.00 97.44 100 LEU A N 1
ATOM 792 C CA . LEU A 1 100 ? 9.567 4.118 -16.637 1.00 97.44 100 LEU A CA 1
ATOM 793 C C . LEU A 1 100 ? 9.275 4.567 -18.078 1.00 97.44 100 LEU A C 1
ATOM 795 O O . LEU A 1 100 ? 9.332 5.761 -18.360 1.00 97.44 100 LEU A O 1
ATOM 799 N N . LYS A 1 101 ? 8.917 3.651 -18.982 1.00 97.44 101 LYS A N 1
ATOM 800 C CA . LYS A 1 101 ? 8.552 3.978 -20.370 1.00 97.44 101 LYS A CA 1
ATOM 801 C C . LYS A 1 101 ? 7.275 4.806 -20.449 1.00 97.44 101 LYS A C 1
ATOM 803 O O . LYS A 1 101 ? 7.214 5.747 -21.234 1.00 97.44 101 LYS A O 1
ATOM 808 N N . GLN A 1 102 ? 6.271 4.470 -19.641 1.00 97.88 102 GLN A N 1
ATOM 809 C CA . GLN A 1 102 ? 4.963 5.121 -19.700 1.00 97.88 102 GLN A CA 1
ATOM 810 C C . GLN A 1 102 ? 4.965 6.530 -19.087 1.00 97.88 102 GLN A C 1
ATOM 812 O O . GLN A 1 102 ? 4.285 7.423 -19.591 1.00 97.88 102 GLN A O 1
ATOM 817 N N . PHE A 1 103 ? 5.708 6.738 -17.998 1.00 97.69 103 PHE A N 1
ATOM 818 C CA . PHE A 1 103 ? 5.636 7.962 -17.192 1.00 97.69 103 PHE A CA 1
ATOM 819 C C . PHE A 1 103 ? 6.959 8.731 -17.110 1.00 97.69 103 PHE A C 1
ATOM 821 O O . PHE A 1 103 ? 6.962 9.880 -16.683 1.00 97.69 103 PHE A O 1
ATOM 828 N N . GLY A 1 104 ? 8.083 8.148 -17.527 1.00 95.19 104 GLY A N 1
ATOM 829 C CA . GLY A 1 104 ? 9.427 8.727 -17.406 1.00 95.19 104 GLY A CA 1
ATOM 830 C C . GLY A 1 104 ? 9.912 9.508 -18.628 1.00 95.19 104 GLY A C 1
ATOM 831 O O . GLY A 1 104 ? 11.113 9.561 -18.870 1.00 95.19 104 GLY A O 1
ATOM 832 N N . GLY A 1 105 ? 9.010 10.114 -19.406 1.00 92.69 105 GLY A N 1
ATOM 833 C CA . GLY A 1 105 ? 9.335 10.738 -20.699 1.00 92.69 105 GLY A CA 1
ATOM 834 C C . GLY A 1 105 ? 10.285 11.948 -20.656 1.00 92.69 105 GLY A C 1
ATOM 835 O O . GLY A 1 105 ? 10.724 12.409 -21.706 1.00 92.69 105 GLY A O 1
ATOM 836 N N . ASN A 1 106 ? 10.606 12.487 -19.476 1.00 93.31 106 ASN A N 1
ATOM 837 C CA . ASN A 1 106 ? 11.586 13.563 -19.305 1.00 93.31 106 ASN A CA 1
ATOM 838 C C . ASN A 1 106 ? 12.260 13.512 -17.917 1.00 93.31 106 ASN A C 1
ATOM 840 O O . ASN A 1 106 ? 11.842 12.766 -17.029 1.00 93.31 106 ASN A O 1
ATOM 844 N N . SER A 1 107 ? 13.304 14.325 -17.718 1.00 92.62 107 SER A N 1
ATOM 845 C CA . SER A 1 107 ? 14.111 14.351 -16.485 1.00 92.62 107 SER A CA 1
ATOM 846 C C . SER A 1 107 ? 13.324 14.757 -15.232 1.00 92.62 107 SER A C 1
ATOM 848 O O . SER A 1 107 ? 13.587 14.236 -14.143 1.00 92.62 107 SER A O 1
ATOM 850 N N . ALA A 1 108 ? 12.333 15.642 -15.370 1.00 93.31 108 ALA A N 1
ATOM 851 C CA . ALA A 1 108 ? 11.468 16.048 -14.267 1.00 93.31 108 ALA A CA 1
ATOM 852 C C . ALA A 1 108 ? 10.560 14.888 -13.833 1.00 93.31 108 ALA A C 1
ATOM 854 O O . ALA A 1 108 ? 10.498 14.566 -12.648 1.00 93.31 108 ALA A O 1
ATOM 855 N N . ALA A 1 109 ? 9.927 14.203 -14.787 1.00 94.19 109 ALA A N 1
ATOM 856 C CA . ALA A 1 109 ? 9.083 13.043 -14.520 1.00 94.19 109 ALA A CA 1
ATOM 857 C C . ALA A 1 109 ? 9.889 11.876 -13.928 1.00 94.19 109 ALA A C 1
ATOM 859 O O . ALA A 1 109 ? 9.458 11.246 -12.965 1.00 94.19 109 ALA A O 1
ATOM 860 N N . LEU A 1 110 ? 11.110 11.650 -14.424 1.00 95.00 110 LEU A N 1
ATOM 861 C CA . LEU A 1 110 ? 12.043 10.681 -13.847 1.00 95.00 110 LEU A CA 1
ATOM 862 C C . LEU A 1 110 ? 12.360 10.999 -12.377 1.00 95.00 110 LEU A C 1
ATOM 864 O O . LEU A 1 110 ? 12.342 10.109 -11.527 1.00 95.00 110 LEU A O 1
ATOM 868 N N . THR A 1 111 ? 12.622 12.271 -12.068 1.00 94.75 111 THR A N 1
ATOM 869 C CA . THR A 1 111 ? 12.865 12.731 -10.692 1.00 94.75 111 THR A CA 1
ATOM 870 C C . THR A 1 111 ? 11.645 12.500 -9.804 1.00 94.75 111 THR A C 1
ATOM 872 O O . THR A 1 111 ? 11.786 12.008 -8.686 1.00 94.75 111 THR A O 1
ATOM 875 N N . GLN A 1 112 ? 10.442 12.788 -10.305 1.00 96.25 112 GLN A N 1
ATOM 876 C CA . GLN A 1 112 ? 9.198 12.555 -9.570 1.00 96.25 112 GLN A CA 1
ATOM 877 C C . GLN A 1 112 ? 8.963 11.067 -9.293 1.00 96.25 112 GLN A C 1
ATOM 879 O O . GLN A 1 112 ? 8.693 10.709 -8.150 1.00 96.25 112 GLN A O 1
ATOM 884 N N . LEU A 1 113 ? 9.135 10.195 -10.294 1.00 97.62 113 LEU A N 1
ATOM 885 C CA . LEU A 1 113 ? 8.995 8.742 -10.143 1.00 97.62 113 LEU A CA 1
ATOM 886 C C . LEU A 1 113 ? 9.941 8.176 -9.074 1.00 97.62 113 LEU A C 1
ATOM 888 O O . LEU A 1 113 ? 9.543 7.320 -8.281 1.00 97.62 113 LEU A O 1
ATOM 892 N N . LYS A 1 114 ? 11.181 8.677 -9.015 1.00 95.75 114 LYS A N 1
ATOM 893 C CA . LYS A 1 114 ? 12.129 8.331 -7.946 1.00 95.75 114 LYS A CA 1
ATOM 894 C C . LYS A 1 114 ? 11.677 8.854 -6.588 1.00 95.75 114 LYS A C 1
ATOM 896 O O . LYS A 1 114 ? 11.707 8.106 -5.617 1.00 95.75 114 LYS A O 1
ATOM 901 N N . ALA A 1 115 ? 11.228 10.108 -6.524 1.00 95.12 115 ALA A N 1
ATOM 902 C CA . ALA A 1 115 ? 10.804 10.745 -5.280 1.00 95.12 115 ALA A CA 1
ATOM 903 C C . ALA A 1 115 ? 9.626 10.021 -4.605 1.00 95.12 115 ALA A C 1
ATOM 905 O O . ALA A 1 115 ? 9.548 10.007 -3.380 1.00 95.12 115 ALA A O 1
ATOM 906 N N . VAL A 1 116 ? 8.743 9.389 -5.388 1.00 97.31 116 VAL A N 1
ATOM 907 C CA . VAL A 1 116 ? 7.631 8.563 -4.876 1.00 97.31 116 VAL A CA 1
ATOM 908 C C . VAL A 1 116 ? 7.956 7.063 -4.808 1.00 97.31 116 VAL A C 1
ATOM 910 O O . VAL A 1 116 ? 7.082 6.240 -4.543 1.00 97.31 116 VAL A O 1
ATOM 913 N N . GLY A 1 117 ? 9.217 6.683 -5.031 1.00 97.31 117 GLY A N 1
ATOM 914 C CA . GLY A 1 117 ? 9.695 5.317 -4.833 1.00 97.31 117 GLY A CA 1
ATOM 915 C C . GLY A 1 117 ? 9.204 4.297 -5.864 1.00 97.31 117 GLY A C 1
ATOM 916 O O . GLY A 1 117 ? 9.177 3.105 -5.563 1.00 97.31 117 GLY A O 1
ATOM 917 N N . LEU A 1 118 ? 8.819 4.734 -7.067 1.00 98.31 118 LEU A N 1
ATOM 918 C CA . LEU A 1 118 ? 8.398 3.843 -8.157 1.00 98.31 118 LEU A CA 1
ATOM 919 C C . LEU A 1 118 ? 9.570 3.272 -8.958 1.00 98.31 118 LEU A C 1
ATOM 921 O O . LEU A 1 118 ? 9.409 2.255 -9.632 1.00 98.31 118 LEU A O 1
ATOM 925 N N . LEU A 1 119 ? 10.746 3.890 -8.857 1.00 97.69 119 LEU A N 1
ATOM 926 C CA . LEU A 1 119 ? 11.970 3.432 -9.506 1.00 97.69 119 LEU A CA 1
ATOM 927 C C . LEU A 1 119 ? 13.011 3.000 -8.475 1.00 97.69 119 LEU A C 1
ATOM 929 O O . LEU A 1 119 ? 13.005 3.430 -7.323 1.00 97.69 119 LEU A O 1
ATOM 933 N N . SER A 1 120 ? 13.902 2.116 -8.899 1.00 94.25 120 SER A N 1
ATOM 934 C CA . SER A 1 120 ? 15.110 1.720 -8.182 1.00 94.25 120 SER A CA 1
ATOM 935 C C . SER A 1 120 ? 16.320 1.873 -9.098 1.00 94.25 120 SER A C 1
ATOM 937 O O . SER A 1 120 ? 16.191 1.876 -10.323 1.00 94.25 120 SER A O 1
ATOM 939 N N . ASP A 1 121 ? 17.488 2.023 -8.486 1.00 91.81 121 ASP A N 1
ATOM 940 C CA . ASP A 1 121 ? 18.766 2.172 -9.173 1.00 91.81 121 ASP A CA 1
ATOM 941 C C . ASP A 1 121 ? 19.560 0.863 -9.100 1.00 91.81 121 ASP A C 1
ATOM 943 O O . ASP A 1 121 ? 19.387 0.061 -8.176 1.00 91.81 121 ASP A O 1
ATOM 947 N N . ASN A 1 122 ? 20.413 0.612 -10.093 1.00 90.06 122 ASN A N 1
ATOM 948 C CA . ASN A 1 122 ? 21.454 -0.411 -9.997 1.00 90.06 122 ASN A CA 1
ATOM 949 C C . ASN A 1 122 ? 22.826 0.236 -9.779 1.00 90.06 122 ASN A C 1
ATOM 951 O O . ASN A 1 122 ? 22.985 1.445 -9.947 1.00 90.06 122 ASN A O 1
ATOM 955 N N . ASP A 1 123 ? 23.840 -0.582 -9.501 1.00 85.81 123 ASP A N 1
ATOM 956 C CA . ASP A 1 123 ? 25.216 -0.118 -9.250 1.00 85.81 123 ASP A CA 1
ATOM 957 C C . ASP A 1 123 ? 25.840 0.638 -10.437 1.00 85.81 123 ASP A C 1
ATOM 959 O O . ASP A 1 123 ? 26.828 1.351 -10.291 1.00 85.81 123 ASP A O 1
ATOM 963 N N . LYS A 1 124 ? 25.257 0.497 -11.635 1.00 87.25 124 LYS A N 1
ATOM 964 C CA . LYS A 1 124 ? 25.670 1.180 -12.869 1.00 87.25 124 LYS A CA 1
ATOM 965 C C . LYS A 1 124 ? 24.844 2.443 -13.156 1.00 87.25 124 LYS A C 1
ATOM 967 O O . LYS A 1 124 ? 24.929 2.975 -14.261 1.00 87.25 124 LYS A O 1
ATOM 972 N N . GLY A 1 125 ? 24.011 2.889 -12.213 1.00 84.56 125 GLY A N 1
ATOM 973 C CA . GLY A 1 125 ? 23.188 4.096 -12.320 1.00 84.56 125 GLY A CA 1
ATOM 974 C C . GLY A 1 125 ? 21.978 3.993 -13.255 1.00 84.56 125 GLY A C 1
ATOM 975 O O . GLY A 1 125 ? 21.380 5.017 -13.578 1.00 84.56 125 GLY A O 1
ATOM 976 N N . ARG A 1 126 ? 21.598 2.791 -13.717 1.00 90.38 126 ARG A N 1
ATOM 977 C CA . ARG A 1 126 ? 20.386 2.602 -14.534 1.00 90.38 126 ARG A CA 1
ATOM 978 C C . ARG A 1 126 ? 19.148 2.515 -13.649 1.00 90.38 126 ARG A C 1
ATOM 980 O O . ARG A 1 126 ? 19.150 1.797 -12.650 1.00 90.38 126 ARG A O 1
ATOM 987 N N . HIS A 1 127 ? 18.088 3.189 -14.083 1.00 93.94 127 HIS A N 1
ATOM 988 C CA . HIS A 1 127 ? 16.783 3.191 -13.426 1.00 93.94 127 HIS A CA 1
ATOM 989 C C . HIS A 1 127 ? 15.918 2.054 -13.956 1.00 93.94 127 HIS A C 1
ATOM 991 O O . HIS A 1 127 ? 15.919 1.782 -15.156 1.00 93.94 127 HIS A O 1
ATOM 997 N N . TYR A 1 128 ? 15.171 1.418 -13.065 1.00 96.62 128 TYR A N 1
ATOM 998 C CA . TYR A 1 128 ? 14.203 0.386 -13.410 1.00 96.62 128 TYR A CA 1
ATOM 999 C C . TYR A 1 128 ? 13.013 0.420 -12.453 1.00 96.62 128 TYR A C 1
ATOM 1001 O O . TYR A 1 128 ? 13.106 0.937 -11.337 1.00 96.62 128 TYR A O 1
ATOM 1009 N N . ASP A 1 129 ? 11.892 -0.139 -12.887 1.00 98.38 129 ASP A N 1
ATOM 1010 C CA . ASP A 1 129 ? 10.657 -0.221 -12.117 1.00 98.38 129 ASP A CA 1
ATOM 1011 C C . ASP A 1 129 ? 10.877 -0.990 -10.816 1.00 98.38 129 ASP A C 1
ATOM 1013 O O . ASP A 1 129 ? 11.387 -2.114 -10.817 1.00 98.38 129 ASP A O 1
ATOM 1017 N N . LYS A 1 130 ? 10.447 -0.420 -9.688 1.00 97.81 130 LYS A N 1
ATOM 1018 C CA . LYS A 1 130 ? 10.550 -1.082 -8.382 1.00 97.81 130 LYS A CA 1
ATOM 1019 C C . LYS A 1 130 ? 9.656 -2.322 -8.301 1.00 97.81 130 LYS A C 1
ATOM 1021 O O . LYS A 1 130 ? 10.068 -3.343 -7.748 1.00 97.81 130 LYS A O 1
ATOM 1026 N N . PHE A 1 131 ? 8.446 -2.232 -8.847 1.00 98.31 131 PHE A N 1
ATOM 1027 C CA . PHE A 1 131 ? 7.450 -3.299 -8.830 1.00 98.31 131 PHE A CA 1
ATOM 1028 C C . PHE A 1 131 ? 7.393 -3.982 -10.190 1.00 98.31 131 PHE A C 1
ATOM 1030 O O . PHE A 1 131 ? 7.174 -3.328 -11.202 1.00 98.31 131 PHE A O 1
ATOM 1037 N N . ARG A 1 132 ? 7.599 -5.299 -10.202 1.00 97.38 132 ARG A N 1
ATOM 1038 C CA . ARG A 1 132 ? 7.643 -6.124 -11.414 1.00 97.38 132 ARG A CA 1
ATOM 1039 C C . ARG A 1 132 ? 7.022 -7.471 -11.101 1.00 97.38 132 ARG A C 1
ATOM 1041 O O . ARG A 1 132 ? 7.315 -8.010 -10.033 1.00 97.38 132 ARG A O 1
ATOM 1048 N N . HIS A 1 133 ? 6.181 -7.976 -11.998 1.00 97.69 133 HIS A N 1
ATOM 1049 C CA . HIS A 1 133 ? 5.485 -9.258 -11.844 1.00 97.69 133 HIS A CA 1
ATOM 1050 C C . HIS A 1 133 ? 4.773 -9.408 -10.479 1.00 97.69 133 HIS A C 1
ATOM 1052 O O . HIS A 1 133 ? 4.965 -10.376 -9.740 1.00 97.69 133 HIS A O 1
ATOM 1058 N N . ARG A 1 134 ? 3.986 -8.393 -10.094 1.00 98.56 134 ARG A N 1
ATOM 1059 C CA . ARG A 1 134 ? 3.346 -8.310 -8.768 1.00 98.56 134 ARG A CA 1
ATOM 1060 C C . ARG A 1 134 ? 1.894 -7.874 -8.856 1.00 98.56 134 ARG A C 1
ATOM 1062 O O . ARG A 1 134 ? 1.564 -6.957 -9.605 1.00 98.56 134 ARG A O 1
ATOM 1069 N N . LEU A 1 135 ? 1.038 -8.512 -8.058 1.00 98.75 135 LEU A N 1
ATOM 1070 C CA . LEU A 1 135 ? -0.292 -7.991 -7.751 1.00 98.75 135 LEU A CA 1
ATOM 1071 C C . LEU A 1 135 ? -0.111 -6.733 -6.901 1.00 98.75 135 LEU A C 1
ATOM 1073 O O . LEU A 1 135 ? 0.606 -6.769 -5.899 1.00 98.75 135 LEU A O 1
ATOM 1077 N N . MET A 1 136 ? -0.722 -5.635 -7.322 1.00 98.81 136 MET A N 1
ATOM 1078 C CA . MET A 1 136 ? -0.496 -4.300 -6.781 1.00 98.81 136 MET A CA 1
ATOM 1079 C C . MET A 1 136 ? -1.648 -3.867 -5.884 1.00 98.81 136 MET A C 1
ATOM 1081 O O . MET A 1 136 ? -2.815 -3.995 -6.249 1.00 98.81 136 MET A O 1
ATOM 1085 N N . PHE A 1 137 ? -1.290 -3.308 -4.733 1.00 98.81 137 PHE A N 1
ATOM 1086 C CA . PHE A 1 137 ? -2.189 -2.819 -3.696 1.00 98.81 137 PHE A CA 1
ATOM 1087 C C . PHE A 1 137 ? -1.912 -1.324 -3.502 1.00 98.81 137 PHE A C 1
ATOM 1089 O O . PHE A 1 137 ? -0.901 -0.982 -2.882 1.00 98.81 137 PHE A O 1
ATOM 1096 N N . PRO A 1 138 ? -2.735 -0.412 -4.044 1.00 98.69 138 PRO A N 1
ATOM 1097 C CA . PRO A 1 138 ? -2.551 1.012 -3.789 1.00 98.69 138 PRO A CA 1
ATOM 1098 C C . PRO A 1 138 ? -2.791 1.315 -2.308 1.00 98.69 138 PRO A C 1
ATOM 1100 O O . PRO A 1 138 ? -3.786 0.887 -1.724 1.00 98.69 138 PRO A O 1
ATOM 1103 N N . ILE A 1 139 ? -1.878 2.063 -1.697 1.00 98.69 139 ILE A N 1
ATOM 1104 C CA . ILE A 1 139 ? -1.987 2.513 -0.310 1.00 98.69 139 ILE A CA 1
ATOM 1105 C C . ILE A 1 139 ? -2.534 3.933 -0.339 1.00 98.69 139 ILE A C 1
ATOM 1107 O O . ILE A 1 139 ? -1.968 4.796 -1.015 1.00 98.69 139 ILE A O 1
ATOM 1111 N N . ARG A 1 140 ? -3.642 4.159 0.370 1.00 98.25 140 ARG A N 1
ATOM 1112 C CA . ARG A 1 140 ? -4.339 5.444 0.406 1.00 98.25 140 ARG A CA 1
ATOM 1113 C C . ARG A 1 140 ? -4.220 6.081 1.782 1.00 98.25 140 ARG A C 1
ATOM 1115 O O . ARG A 1 140 ? -4.404 5.391 2.782 1.00 98.25 140 ARG A O 1
ATOM 1122 N N . ASP A 1 141 ? -3.958 7.383 1.799 1.00 95.00 141 ASP A N 1
ATOM 1123 C CA . ASP A 1 141 ? -3.978 8.174 3.027 1.00 95.00 141 ASP A CA 1
ATOM 1124 C C . ASP A 1 141 ? -5.411 8.376 3.553 1.00 95.00 141 ASP A C 1
ATOM 1126 O O . ASP A 1 141 ? -6.403 7.929 2.968 1.00 95.00 141 ASP A O 1
ATOM 1130 N N . ARG A 1 142 ? -5.545 9.118 4.658 1.00 87.31 142 ARG A N 1
ATOM 1131 C CA . ARG A 1 142 ? -6.845 9.426 5.283 1.00 87.31 142 ARG A CA 1
ATOM 1132 C C . ARG A 1 142 ? -7.829 10.164 4.366 1.00 87.31 142 ARG A C 1
ATOM 1134 O O . ARG A 1 142 ? -9.032 10.049 4.599 1.00 87.31 142 ARG A O 1
ATOM 1141 N N . ARG A 1 143 ? -7.335 10.922 3.380 1.00 88.25 143 ARG A N 1
ATOM 1142 C CA . ARG A 1 143 ? -8.140 11.651 2.380 1.00 88.25 143 ARG A CA 1
ATOM 1143 C C . ARG A 1 143 ? -8.436 10.790 1.151 1.00 88.25 143 ARG A C 1
ATOM 1145 O O . ARG A 1 143 ? -9.124 11.228 0.236 1.00 88.25 143 ARG A O 1
ATOM 1152 N N . GLY A 1 144 ? -7.927 9.563 1.126 1.00 93.69 144 GLY A N 1
ATOM 1153 C CA . GLY A 1 144 ? -8.112 8.645 0.025 1.00 93.69 144 GLY A CA 1
ATOM 1154 C C . GLY A 1 144 ? -7.177 8.901 -1.140 1.00 93.69 144 GLY A C 1
ATOM 1155 O O . GLY A 1 144 ? -7.485 8.402 -2.207 1.00 93.69 144 GLY A O 1
ATOM 1156 N N . ARG A 1 145 ? -6.071 9.637 -0.989 1.00 97.56 145 ARG A N 1
ATOM 1157 C CA . ARG A 1 145 ? -5.080 9.836 -2.064 1.00 97.56 145 ARG A CA 1
ATOM 1158 C C . ARG A 1 145 ? -4.067 8.701 -2.058 1.00 97.56 145 ARG A C 1
ATOM 1160 O O . ARG A 1 145 ? -3.631 8.293 -0.982 1.00 97.56 145 ARG A O 1
ATOM 1167 N N . VAL A 1 146 ? -3.649 8.213 -3.224 1.00 98.69 146 VAL A N 1
ATOM 1168 C CA . VAL A 1 146 ? -2.564 7.221 -3.300 1.00 98.69 146 VAL A CA 1
ATOM 1169 C C . VAL A 1 146 ? -1.250 7.851 -2.841 1.00 98.69 146 VAL A C 1
ATOM 1171 O O . VAL A 1 146 ? -0.798 8.851 -3.397 1.00 98.69 146 VAL A O 1
ATOM 1174 N N . VAL A 1 147 ? -0.628 7.232 -1.839 1.00 98.38 147 VAL A N 1
ATOM 1175 C CA . VAL A 1 147 ? 0.668 7.637 -1.266 1.00 98.38 147 VAL A CA 1
ATOM 1176 C C . VAL A 1 147 ? 1.791 6.656 -1.585 1.00 98.38 147 VAL A C 1
ATOM 1178 O O . VAL A 1 147 ? 2.961 7.024 -1.598 1.00 98.38 147 VAL A O 1
ATOM 1181 N N . GLY A 1 148 ? 1.450 5.411 -1.904 1.00 98.38 148 GLY A N 1
ATOM 1182 C CA . GLY A 1 148 ? 2.416 4.374 -2.234 1.00 98.38 148 GLY A CA 1
ATOM 1183 C C . GLY A 1 148 ? 1.733 3.079 -2.641 1.00 98.38 148 GLY A C 1
ATOM 1184 O O . GLY A 1 148 ? 0.522 3.038 -2.853 1.00 98.38 148 GLY A O 1
ATOM 1185 N N . PHE A 1 149 ? 2.517 2.010 -2.742 1.00 98.81 149 PHE A N 1
ATOM 1186 C CA . PHE A 1 149 ? 2.030 0.704 -3.165 1.00 98.81 149 PHE A CA 1
ATOM 1187 C C . PHE A 1 149 ? 2.614 -0.423 -2.316 1.00 98.81 149 PHE A C 1
ATOM 1189 O O . PHE A 1 149 ? 3.792 -0.414 -1.953 1.00 98.81 149 PHE A O 1
ATOM 1196 N N . GLY A 1 150 ? 1.787 -1.429 -2.059 1.00 98.50 150 GLY A N 1
ATOM 1197 C CA . GLY A 1 150 ? 2.218 -2.790 -1.776 1.00 98.50 150 GLY A CA 1
ATOM 1198 C C . GLY A 1 150 ? 2.213 -3.615 -3.062 1.00 98.50 150 GLY A C 1
ATOM 1199 O O . GLY A 1 150 ? 1.422 -3.368 -3.971 1.00 98.50 150 GLY A O 1
ATOM 1200 N N . GLY A 1 151 ? 3.085 -4.613 -3.148 1.00 98.25 151 GLY A N 1
ATOM 1201 C CA . GLY A 1 151 ? 3.183 -5.508 -4.295 1.00 98.25 151 GLY A CA 1
ATOM 1202 C C . GLY A 1 151 ? 3.480 -6.937 -3.863 1.00 98.25 151 GLY A C 1
ATOM 1203 O O . GLY A 1 151 ? 4.493 -7.187 -3.205 1.00 98.25 151 GLY A O 1
ATOM 1204 N N . ARG A 1 152 ? 2.646 -7.893 -4.268 1.00 98.12 152 ARG A N 1
ATOM 1205 C CA . ARG A 1 152 ? 2.793 -9.314 -3.926 1.00 98.12 152 ARG A CA 1
ATOM 1206 C C . ARG A 1 152 ? 3.190 -10.132 -5.150 1.00 98.12 152 ARG A C 1
ATOM 1208 O O . ARG A 1 152 ? 2.520 -10.033 -6.173 1.00 98.12 152 ARG A O 1
ATOM 1215 N N . VAL A 1 153 ? 4.240 -10.948 -5.046 1.00 97.62 153 VAL A N 1
ATOM 1216 C CA . VAL A 1 153 ? 4.580 -11.900 -6.124 1.00 97.62 153 VAL A CA 1
ATOM 1217 C C . VAL A 1 153 ? 3.486 -12.951 -6.276 1.00 97.62 153 VAL A C 1
ATOM 1219 O O . VAL A 1 153 ? 2.774 -13.235 -5.316 1.00 97.62 153 VAL A O 1
ATOM 1222 N N . LEU A 1 154 ? 3.324 -13.520 -7.465 1.00 95.19 154 LEU A N 1
ATOM 1223 C CA . LEU A 1 154 ? 2.335 -14.575 -7.719 1.00 95.19 154 LEU A CA 1
ATOM 1224 C C . LEU A 1 154 ? 2.918 -15.988 -7.597 1.00 95.19 154 LEU A C 1
ATOM 1226 O O . LEU A 1 154 ? 2.162 -16.942 -7.425 1.00 95.19 154 LEU A O 1
ATOM 1230 N N . ASP A 1 155 ? 4.240 -16.085 -7.661 1.00 91.31 155 ASP A N 1
ATOM 1231 C CA . ASP A 1 155 ? 5.056 -17.292 -7.638 1.00 91.31 155 ASP A CA 1
ATOM 1232 C C . ASP A 1 155 ? 5.861 -17.384 -6.323 1.00 91.31 155 ASP A C 1
ATOM 1234 O O . ASP A 1 155 ? 5.545 -16.718 -5.329 1.00 91.31 155 ASP A O 1
ATOM 1238 N N . ASP A 1 156 ? 6.908 -18.210 -6.320 1.00 91.31 156 ASP A N 1
ATOM 1239 C CA . ASP A 1 156 ? 7.802 -18.421 -5.174 1.00 91.31 156 ASP A CA 1
ATOM 1240 C C . ASP A 1 156 ? 8.933 -17.377 -5.078 1.00 91.31 156 ASP A C 1
ATOM 1242 O O . ASP A 1 156 ? 9.865 -17.519 -4.279 1.00 91.31 156 ASP A O 1
ATOM 1246 N N . SER A 1 157 ? 8.870 -16.306 -5.877 1.00 92.94 157 SER A N 1
ATOM 1247 C CA . SER A 1 157 ? 9.866 -15.238 -5.855 1.00 92.94 157 SER A CA 1
ATOM 1248 C C . SER A 1 157 ? 9.881 -14.501 -4.511 1.00 92.94 157 SER A C 1
ATOM 1250 O O . SER A 1 157 ? 8.861 -14.284 -3.855 1.00 92.94 157 SER A O 1
ATOM 1252 N N . THR A 1 158 ? 11.059 -14.036 -4.094 1.00 89.88 158 THR A N 1
ATOM 1253 C CA . THR A 1 158 ? 11.224 -13.280 -2.846 1.00 89.88 158 THR A CA 1
ATOM 1254 C C . THR A 1 158 ? 11.568 -11.806 -3.113 1.00 89.88 158 THR A C 1
ATOM 1256 O O . THR A 1 158 ? 12.167 -11.479 -4.137 1.00 89.88 158 THR A O 1
ATOM 1259 N N . PRO A 1 159 ? 11.170 -10.873 -2.225 1.00 93.81 159 PRO A N 1
ATOM 1260 C CA . PRO A 1 159 ? 10.280 -11.077 -1.082 1.00 93.81 159 PRO A CA 1
ATOM 1261 C C . PRO A 1 159 ? 8.814 -11.253 -1.517 1.00 93.81 159 PRO A C 1
ATOM 1263 O O . PRO A 1 159 ? 8.372 -10.653 -2.507 1.00 93.81 159 PRO A O 1
ATOM 1266 N N . LYS A 1 160 ? 8.049 -12.021 -0.721 1.00 94.12 160 LYS A N 1
ATOM 1267 C CA . LYS A 1 160 ? 6.617 -12.300 -0.948 1.00 94.12 160 LYS A CA 1
ATOM 1268 C C . LYS A 1 160 ? 5.805 -11.016 -1.124 1.00 94.12 160 LYS A C 1
ATOM 1270 O O . LYS A 1 160 ? 5.028 -10.899 -2.067 1.00 94.12 160 LYS A O 1
ATOM 1275 N N . TYR A 1 161 ? 6.050 -10.041 -0.249 1.00 95.50 161 TYR A N 1
ATOM 1276 C CA . TYR A 1 161 ? 5.516 -8.686 -0.326 1.00 95.50 161 TYR A CA 1
ATOM 1277 C C . TYR A 1 161 ? 6.655 -7.674 -0.413 1.00 95.50 161 TYR A C 1
ATOM 1279 O O . TYR A 1 161 ? 7.691 -7.824 0.231 1.00 95.50 161 TYR A O 1
ATOM 1287 N N . LEU A 1 162 ? 6.438 -6.633 -1.204 1.00 96.44 162 LEU A N 1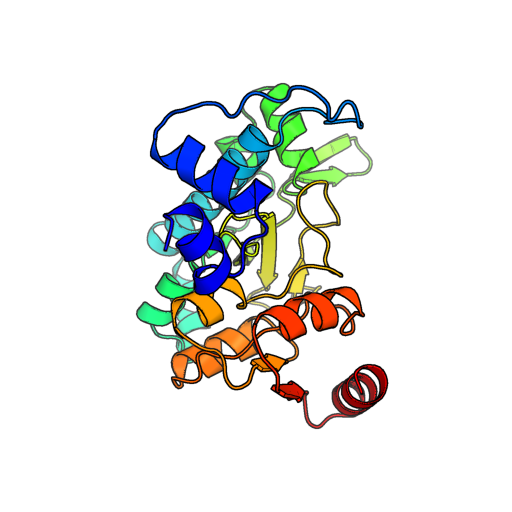
ATOM 1288 C CA . LEU A 1 162 ? 7.313 -5.480 -1.333 1.00 96.44 162 LEU A CA 1
ATOM 1289 C C . LEU A 1 162 ? 6.459 -4.229 -1.158 1.00 96.44 162 LEU A C 1
ATOM 1291 O O . LEU A 1 162 ? 5.435 -4.106 -1.818 1.00 96.44 162 LEU A O 1
ATOM 1295 N N . ASN A 1 163 ? 6.886 -3.306 -0.304 1.00 97.06 163 ASN A N 1
ATOM 1296 C CA . ASN A 1 163 ? 6.225 -2.013 -0.140 1.00 97.06 163 ASN A CA 1
ATOM 1297 C C . ASN A 1 163 ? 7.065 -0.911 -0.785 1.00 97.06 163 ASN A C 1
ATOM 1299 O O . ASN A 1 163 ? 8.288 -1.052 -0.934 1.00 97.06 163 ASN A O 1
ATOM 1303 N N . SER A 1 164 ? 6.416 0.206 -1.106 1.00 97.31 164 SER A N 1
ATOM 1304 C CA . SER A 1 164 ? 7.103 1.469 -1.357 1.00 97.31 164 SER A CA 1
ATOM 1305 C C . SER A 1 164 ? 8.130 1.740 -0.240 1.00 97.31 164 SER A C 1
ATOM 1307 O O . SER A 1 164 ? 7.909 1.361 0.921 1.00 97.31 164 SER A O 1
ATOM 1309 N N . PRO A 1 165 ? 9.295 2.326 -0.576 1.00 95.06 165 PRO A N 1
ATOM 1310 C CA . PRO A 1 165 ? 10.223 2.809 0.442 1.00 95.06 165 PRO A CA 1
ATOM 1311 C C . PRO A 1 165 ? 9.591 3.990 1.191 1.00 95.06 165 PRO A C 1
ATOM 1313 O O . PRO A 1 165 ? 8.575 4.513 0.748 1.00 95.06 165 PRO A O 1
ATOM 1316 N N . GLU A 1 166 ? 10.199 4.430 2.290 1.00 94.00 166 GLU A N 1
ATOM 1317 C CA . GLU A 1 166 ? 9.845 5.721 2.893 1.00 94.00 166 GLU A CA 1
ATOM 1318 C C . GLU A 1 166 ? 10.003 6.839 1.849 1.00 94.00 166 GLU A C 1
ATOM 1320 O O . GLU A 1 166 ? 11.002 6.882 1.125 1.00 94.00 166 GLU A O 1
ATOM 1325 N N . THR A 1 167 ? 9.015 7.728 1.745 1.00 95.38 167 THR A N 1
ATOM 1326 C CA . THR A 1 167 ? 9.041 8.878 0.828 1.00 95.38 167 THR A CA 1
ATOM 1327 C C . THR A 1 167 ? 8.453 10.109 1.502 1.00 95.38 167 THR A C 1
ATOM 1329 O O . THR A 1 167 ? 7.896 10.032 2.589 1.00 95.38 167 THR A O 1
ATOM 1332 N N . VAL A 1 168 ? 8.490 11.254 0.820 1.00 91.69 168 VAL A N 1
ATOM 1333 C CA . VAL A 1 168 ? 7.827 12.481 1.295 1.00 91.69 168 VAL A CA 1
ATOM 1334 C C . VAL A 1 168 ? 6.297 12.374 1.377 1.00 91.69 168 VAL A C 1
ATOM 1336 O O . VAL A 1 168 ? 5.666 13.273 1.943 1.00 91.69 168 VAL A O 1
ATOM 1339 N N . LEU A 1 169 ? 5.697 11.349 0.760 1.00 95.06 169 LEU A N 1
ATOM 1340 C CA . LEU A 1 169 ? 4.254 11.091 0.778 1.00 95.06 169 LEU A CA 1
ATOM 1341 C C . LEU A 1 169 ? 3.869 9.862 1.601 1.00 95.06 169 LEU A C 1
ATOM 1343 O O . LEU A 1 169 ? 2.694 9.704 1.898 1.00 95.06 169 LEU A O 1
ATOM 1347 N N . PHE A 1 170 ? 4.818 8.987 1.929 1.00 95.88 170 PHE A N 1
ATOM 1348 C CA . PHE A 1 170 ? 4.521 7.668 2.470 1.00 95.88 170 PHE A CA 1
ATOM 1349 C C . PHE A 1 170 ? 5.453 7.316 3.615 1.00 95.88 170 PHE A C 1
ATOM 1351 O O . PHE A 1 170 ? 6.659 7.151 3.403 1.00 95.88 170 PHE A O 1
ATOM 1358 N N . HIS A 1 171 ? 4.845 7.125 4.784 1.00 94.25 171 HIS A N 1
ATOM 1359 C CA . HIS A 1 171 ? 5.510 6.681 5.996 1.00 94.25 171 HIS A CA 1
ATOM 1360 C C . HIS A 1 171 ? 4.853 5.410 6.521 1.00 94.25 171 HIS A C 1
ATOM 1362 O O . HIS A 1 171 ? 3.700 5.428 6.950 1.00 94.25 171 HIS A O 1
ATOM 1368 N N . LYS A 1 172 ? 5.573 4.279 6.522 1.00 92.75 172 LYS A N 1
ATOM 1369 C CA . LYS A 1 172 ? 4.984 2.984 6.923 1.00 92.75 172 LYS A CA 1
ATOM 1370 C C . LYS A 1 172 ? 4.448 3.007 8.350 1.00 92.75 172 LYS A C 1
ATOM 1372 O O . LYS A 1 172 ? 3.441 2.370 8.641 1.00 92.75 172 LYS A O 1
ATOM 1377 N N . GLY A 1 173 ? 5.133 3.742 9.224 1.00 91.25 173 GLY A N 1
ATOM 1378 C CA . GLY A 1 173 ? 4.753 3.910 10.621 1.00 91.25 173 GLY A CA 1
ATOM 1379 C C . GLY A 1 173 ? 3.532 4.802 10.841 1.00 91.25 173 GLY A C 1
ATOM 1380 O O . GLY A 1 173 ? 3.078 4.883 11.975 1.00 91.25 173 GLY A O 1
ATOM 1381 N N . GLU A 1 174 ? 3.006 5.453 9.804 1.00 91.88 174 GLU A N 1
ATOM 1382 C CA . GLU A 1 174 ? 1.841 6.343 9.888 1.00 91.88 174 GLU A CA 1
ATOM 1383 C C . GLU A 1 174 ? 0.682 5.894 8.998 1.00 91.88 174 GLU A C 1
ATOM 1385 O O . GLU A 1 174 ? -0.437 6.352 9.180 1.00 91.88 174 GLU A O 1
ATOM 1390 N N . GLU A 1 175 ? 0.909 5.008 8.033 1.00 95.56 175 GLU A N 1
ATOM 1391 C CA . GLU A 1 175 ? -0.151 4.560 7.133 1.00 95.56 175 GLU A CA 1
ATOM 1392 C C . GLU A 1 175 ? -0.707 3.194 7.555 1.00 95.56 175 GLU A C 1
ATOM 1394 O O . GLU A 1 175 ? 0.037 2.277 7.915 1.00 95.56 175 GLU A O 1
ATOM 1399 N N . LEU A 1 176 ? -2.033 3.057 7.476 1.00 97.25 176 LEU A N 1
ATOM 1400 C CA . LEU A 1 176 ? -2.774 1.819 7.725 1.00 97.25 176 LEU A CA 1
ATOM 1401 C C . LEU A 1 176 ? -3.551 1.443 6.466 1.00 97.25 176 LEU A C 1
ATOM 1403 O O . LEU A 1 176 ? -4.456 2.164 6.036 1.00 97.25 176 LEU A O 1
ATOM 1407 N N . TYR A 1 177 ? -3.220 0.295 5.875 1.00 98.44 177 TYR A N 1
ATOM 1408 C CA . TYR A 1 177 ? -3.951 -0.194 4.712 1.00 98.44 177 TYR A CA 1
ATOM 1409 C C . TYR A 1 177 ? -5.408 -0.476 5.073 1.00 98.44 177 TYR A C 1
ATOM 1411 O O . TYR A 1 177 ? -5.678 -1.052 6.122 1.00 98.44 177 TYR A O 1
ATOM 1419 N N . GLY A 1 178 ? -6.339 -0.099 4.198 1.00 97.56 178 GLY A N 1
ATOM 1420 C CA . GLY A 1 178 ? -7.772 -0.316 4.400 1.00 97.56 178 GLY A CA 1
ATOM 1421 C C . GLY A 1 178 ? -8.468 0.746 5.249 1.00 97.56 178 GLY A C 1
ATOM 1422 O O . GLY A 1 178 ? -9.692 0.801 5.231 1.00 97.56 178 GLY A O 1
ATOM 1423 N N . LEU A 1 179 ? -7.741 1.639 5.936 1.00 96.81 179 LEU A N 1
ATOM 1424 C CA . LEU A 1 179 ? -8.368 2.637 6.811 1.00 96.81 179 LEU A CA 1
ATOM 1425 C C . LEU A 1 179 ? -9.296 3.586 6.040 1.00 96.81 179 LEU A C 1
ATOM 1427 O O . LEU A 1 179 ? -10.394 3.892 6.505 1.00 96.81 179 LEU A O 1
ATOM 1431 N N . PHE A 1 180 ? -8.889 4.030 4.849 1.00 96.44 180 PHE A N 1
ATOM 1432 C CA . PHE A 1 180 ? -9.743 4.848 3.986 1.00 96.44 180 PHE A CA 1
ATOM 1433 C C . PHE A 1 180 ? -11.035 4.111 3.604 1.00 96.44 180 PHE A C 1
ATOM 1435 O O . PHE A 1 180 ? -12.130 4.655 3.749 1.00 96.44 180 PHE A O 1
ATOM 1442 N N . GLN A 1 181 ? -10.915 2.859 3.159 1.00 97.44 181 GLN A N 1
ATOM 1443 C CA . GLN A 1 181 ? -12.044 2.009 2.784 1.00 97.44 181 GLN A CA 1
ATOM 1444 C C . GLN A 1 181 ? -12.982 1.778 3.972 1.00 97.44 181 GLN A C 1
ATOM 1446 O O . GLN A 1 181 ? -14.191 1.954 3.835 1.00 97.44 181 GLN A O 1
ATOM 1451 N N . ALA A 1 182 ? -12.428 1.480 5.148 1.00 96.75 182 ALA A N 1
ATOM 1452 C CA . ALA A 1 182 ? -13.189 1.247 6.366 1.00 96.75 182 ALA A CA 1
ATOM 1453 C C . ALA A 1 182 ? -14.009 2.470 6.779 1.00 96.75 182 ALA A C 1
ATOM 1455 O O . ALA A 1 182 ? -15.200 2.346 7.064 1.00 96.75 182 ALA A O 1
ATOM 1456 N N . ARG A 1 183 ? -13.407 3.664 6.741 1.00 94.12 183 ARG A N 1
ATOM 1457 C CA . ARG A 1 183 ? -14.106 4.928 7.024 1.00 94.12 183 ARG A CA 1
ATOM 1458 C C . ARG A 1 183 ? -15.173 5.252 5.986 1.00 94.12 183 ARG A C 1
ATOM 1460 O O . ARG A 1 183 ? -16.223 5.778 6.327 1.00 94.12 183 ARG A O 1
ATOM 1467 N N . LYS A 1 184 ? -14.920 4.935 4.716 1.00 93.19 184 LYS A N 1
ATOM 1468 C CA . LYS A 1 184 ? -15.893 5.161 3.644 1.00 93.19 184 LYS A CA 1
ATOM 1469 C C . LYS A 1 184 ? -17.094 4.217 3.748 1.00 93.19 184 LYS A C 1
ATOM 1471 O O . LYS A 1 184 ? -18.211 4.622 3.445 1.00 93.19 184 LYS A O 1
ATOM 1476 N N . ALA A 1 185 ? -16.867 2.968 4.152 1.00 93.69 185 ALA A N 1
ATOM 1477 C CA . ALA A 1 185 ? -17.915 1.963 4.303 1.00 93.69 185 ALA A CA 1
ATOM 1478 C C . ALA A 1 185 ? -18.748 2.154 5.582 1.00 93.69 185 ALA A C 1
ATOM 1480 O O . ALA A 1 185 ? -19.916 1.773 5.612 1.00 93.69 185 ALA A O 1
ATOM 1481 N N . ASN A 1 186 ? -18.169 2.757 6.624 1.00 91.69 186 ASN A N 1
ATOM 1482 C CA . ASN A 1 186 ? -18.783 2.867 7.943 1.00 91.69 186 ASN A CA 1
ATOM 1483 C C . ASN A 1 186 ? -18.896 4.330 8.374 1.00 91.69 186 ASN A C 1
ATOM 1485 O O . ASN A 1 186 ? -17.889 4.977 8.648 1.00 91.69 186 ASN A O 1
ATOM 1489 N N . ARG A 1 187 ? -20.129 4.831 8.535 1.00 82.75 187 ARG A N 1
ATOM 1490 C CA . ARG A 1 187 ? -20.372 6.197 9.039 1.00 82.75 187 ARG A CA 1
ATOM 1491 C C . ARG A 1 187 ? -19.751 6.427 10.421 1.00 82.75 187 ARG A C 1
ATOM 1493 O O . ARG A 1 187 ? -19.290 7.521 10.714 1.00 82.75 187 ARG A O 1
ATOM 1500 N N . VAL A 1 188 ? -19.786 5.402 11.272 1.00 88.12 188 VAL A N 1
ATOM 1501 C CA . VAL A 1 188 ? -19.168 5.392 12.601 1.00 88.12 188 VAL A CA 1
ATOM 1502 C C . VAL A 1 188 ? -18.467 4.051 12.772 1.00 88.12 188 VAL A C 1
ATOM 1504 O O . VAL A 1 188 ? -19.111 3.005 12.695 1.00 88.12 188 VAL A O 1
ATOM 1507 N N . LEU A 1 189 ? -17.155 4.073 13.001 1.00 92.44 189 LEU A N 1
ATOM 1508 C CA . LEU A 1 189 ? -16.372 2.873 13.286 1.00 92.44 189 LEU A CA 1
ATOM 1509 C C . LEU A 1 189 ? -16.425 2.587 14.789 1.00 92.44 189 LEU A C 1
ATOM 1511 O O . LEU A 1 189 ? -15.634 3.118 15.562 1.00 92.44 189 LEU A O 1
ATOM 1515 N N . GLN A 1 190 ? -17.355 1.731 15.217 1.00 92.75 190 GLN A N 1
ATOM 1516 C CA . GLN A 1 190 ? -17.439 1.318 16.628 1.00 92.75 190 GLN A CA 1
ATOM 1517 C C . GLN A 1 190 ? -16.194 0.553 17.087 1.00 92.75 190 GLN A C 1
ATOM 1519 O O . GLN A 1 190 ? -15.779 0.688 18.230 1.00 92.75 190 GLN A O 1
ATOM 1524 N N . ARG A 1 191 ? -15.597 -0.209 16.167 1.00 96.12 191 ARG A N 1
ATOM 1525 C CA . ARG A 1 191 ? -14.396 -1.012 16.377 1.00 96.12 191 ARG A CA 1
ATOM 1526 C C . ARG A 1 191 ? -13.558 -1.024 15.111 1.00 96.12 191 ARG A C 1
ATOM 1528 O O . ARG A 1 191 ? -14.125 -1.114 14.021 1.00 96.12 191 ARG A O 1
ATOM 1535 N N . VAL A 1 192 ? -12.237 -1.049 15.250 1.00 97.56 192 VAL A N 1
ATOM 1536 C CA . VAL A 1 192 ? -11.304 -1.372 14.160 1.00 97.56 192 VAL A CA 1
ATOM 1537 C C . VAL A 1 192 ? -10.546 -2.659 14.474 1.00 97.56 192 VAL A C 1
ATOM 1539 O O . VAL A 1 192 ? -10.084 -2.855 15.596 1.00 97.56 192 VAL A O 1
ATOM 1542 N N . ILE A 1 193 ? -10.414 -3.537 13.477 1.00 97.50 193 ILE A N 1
ATOM 1543 C CA . ILE A 1 193 ? -9.652 -4.787 13.581 1.00 97.50 193 ILE A CA 1
ATOM 1544 C C . ILE A 1 193 ? -8.304 -4.600 12.883 1.00 97.50 193 ILE A C 1
ATOM 1546 O O . ILE A 1 193 ? -8.267 -4.350 11.682 1.00 97.50 193 ILE A O 1
ATOM 1550 N N . ILE A 1 194 ? -7.199 -4.735 13.610 1.00 96.69 194 ILE A N 1
ATOM 1551 C CA . ILE A 1 194 ? -5.848 -4.723 13.042 1.00 96.69 194 ILE A CA 1
ATOM 1552 C C . ILE A 1 194 ? -5.440 -6.160 12.709 1.00 96.69 194 ILE A C 1
ATOM 1554 O O . ILE A 1 194 ? -5.387 -7.005 13.601 1.00 96.69 194 ILE A O 1
ATOM 1558 N N . VAL A 1 195 ? -5.131 -6.409 11.437 1.00 95.44 195 VAL A N 1
ATOM 1559 C CA . VAL A 1 195 ? -4.626 -7.683 10.897 1.00 95.44 195 VAL A CA 1
ATOM 1560 C C . VAL A 1 195 ? -3.213 -7.527 10.325 1.00 95.44 195 VAL A C 1
ATOM 1562 O O . VAL A 1 195 ? -2.673 -6.420 10.269 1.00 95.44 195 VAL A O 1
ATOM 1565 N N . GLU A 1 196 ? -2.586 -8.634 9.921 1.00 89.75 196 GLU A N 1
ATOM 1566 C CA . GLU A 1 196 ? -1.169 -8.648 9.532 1.00 89.75 196 GLU A CA 1
ATOM 1567 C C . GLU A 1 196 ? -0.885 -8.087 8.137 1.00 89.75 196 GLU A C 1
ATOM 1569 O O . GLU A 1 196 ? 0.175 -7.491 7.922 1.00 89.75 196 GLU A O 1
ATOM 1574 N N . GLY A 1 197 ? -1.790 -8.266 7.171 1.00 93.44 197 GLY A N 1
ATOM 1575 C CA . GLY A 1 197 ? -1.492 -7.887 5.796 1.00 93.44 197 GLY A CA 1
ATOM 1576 C C . GLY A 1 197 ? -2.678 -7.501 4.924 1.00 93.44 197 GLY A C 1
ATOM 1577 O O . GLY A 1 197 ? -3.849 -7.645 5.263 1.00 93.44 197 GLY A O 1
ATOM 1578 N N . TYR A 1 198 ? -2.333 -7.023 3.725 1.00 97.38 198 TYR A N 1
ATOM 1579 C CA . TYR A 1 198 ? -3.279 -6.575 2.699 1.00 97.38 198 TYR A CA 1
ATOM 1580 C C . TYR A 1 198 ? -4.367 -7.606 2.399 1.00 97.38 198 TYR A C 1
ATOM 1582 O O . TYR A 1 198 ? -5.542 -7.268 2.304 1.00 97.38 198 TYR A O 1
ATOM 1590 N N . MET A 1 199 ? -3.965 -8.869 2.239 1.00 96.06 199 MET A N 1
ATOM 1591 C CA . MET A 1 199 ? -4.883 -9.942 1.870 1.00 96.06 199 MET A CA 1
ATOM 1592 C C . MET A 1 199 ? -5.882 -10.252 2.979 1.00 96.06 199 MET A C 1
ATOM 1594 O O . MET A 1 199 ? -7.008 -10.605 2.655 1.00 96.06 199 MET A O 1
ATOM 1598 N N . ASP A 1 200 ? -5.507 -10.081 4.246 1.00 96.19 200 ASP A N 1
ATOM 1599 C CA . ASP A 1 200 ? -6.407 -10.320 5.375 1.00 96.19 200 ASP A CA 1
ATOM 1600 C C . ASP A 1 200 ? -7.485 -9.235 5.416 1.00 96.19 200 ASP A C 1
ATOM 1602 O O . ASP A 1 200 ? -8.668 -9.544 5.527 1.00 96.19 200 ASP A O 1
ATOM 1606 N N . VAL A 1 201 ? -7.099 -7.969 5.203 1.00 98.31 201 VAL A N 1
ATOM 1607 C CA . VAL A 1 201 ? -8.045 -6.845 5.071 1.00 98.31 201 VAL A CA 1
ATOM 1608 C C . VAL A 1 201 ? -9.028 -7.084 3.927 1.00 98.31 201 VAL A C 1
ATOM 1610 O O . VAL A 1 201 ? -10.233 -6.922 4.099 1.00 98.31 201 VAL A O 1
ATOM 1613 N N . ILE A 1 202 ? -8.523 -7.479 2.757 1.00 98.31 202 ILE A N 1
ATOM 1614 C CA . ILE A 1 202 ? -9.350 -7.687 1.562 1.00 98.31 202 ILE A CA 1
ATOM 1615 C C . ILE A 1 202 ? -10.261 -8.906 1.734 1.00 98.31 202 ILE A C 1
ATOM 1617 O O . ILE A 1 202 ? -11.427 -8.838 1.363 1.00 98.31 202 ILE A O 1
ATOM 1621 N N . ALA A 1 203 ? -9.762 -10.001 2.311 1.00 97.81 203 ALA A N 1
ATOM 1622 C CA . ALA A 1 203 ? -10.559 -11.200 2.563 1.00 97.81 203 ALA A CA 1
ATOM 1623 C C . ALA A 1 203 ? -11.657 -10.949 3.607 1.00 97.81 203 ALA A C 1
ATOM 1625 O O . ALA A 1 203 ? -12.781 -11.415 3.441 1.00 97.81 203 ALA A O 1
ATOM 1626 N N . LEU A 1 204 ? -11.364 -10.175 4.656 1.00 98.12 204 LEU A N 1
ATOM 1627 C CA . LEU A 1 204 ? -12.375 -9.739 5.619 1.00 98.12 204 LEU A CA 1
ATOM 1628 C C . LEU A 1 204 ? -13.434 -8.862 4.945 1.00 98.12 204 LEU A C 1
ATOM 1630 O O . LEU A 1 204 ? -14.623 -9.099 5.139 1.00 98.12 204 LEU A O 1
ATOM 1634 N N . ALA A 1 205 ? -13.024 -7.918 4.095 1.00 98.12 205 ALA A N 1
ATOM 1635 C CA . ALA A 1 205 ? -13.956 -7.080 3.346 1.00 98.12 205 ALA A CA 1
ATOM 1636 C C . ALA A 1 205 ? -14.837 -7.891 2.378 1.00 98.12 205 ALA A C 1
ATOM 1638 O O . ALA A 1 205 ? -16.039 -7.640 2.312 1.00 98.12 205 ALA A O 1
ATOM 1639 N N . GLU A 1 206 ? -14.273 -8.884 1.683 1.00 97.62 206 GLU A N 1
ATOM 1640 C CA . GLU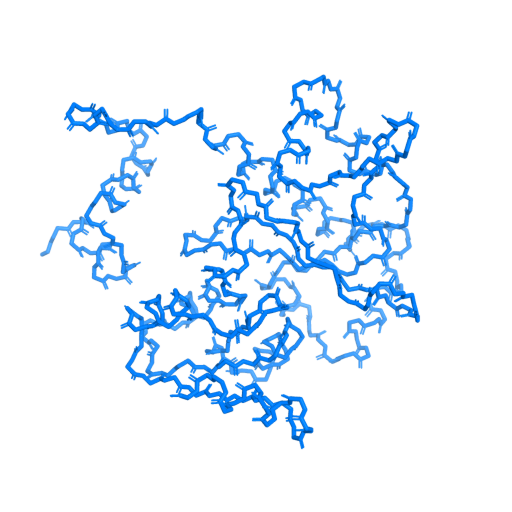 A 1 206 ? -15.021 -9.850 0.859 1.00 97.62 206 GLU A CA 1
ATOM 1641 C C . GLU A 1 206 ? -16.069 -10.602 1.695 1.00 97.62 206 GLU A C 1
ATOM 1643 O O . GLU A 1 206 ? -17.204 -10.779 1.264 1.00 97.62 206 GLU A O 1
ATOM 1648 N N . ALA A 1 207 ? -15.730 -10.970 2.933 1.00 97.88 207 ALA A N 1
ATOM 1649 C CA . ALA A 1 207 ? -16.650 -11.597 3.882 1.00 97.88 207 ALA A CA 1
ATOM 1650 C C . ALA A 1 207 ? -17.642 -10.613 4.548 1.00 97.88 207 ALA A C 1
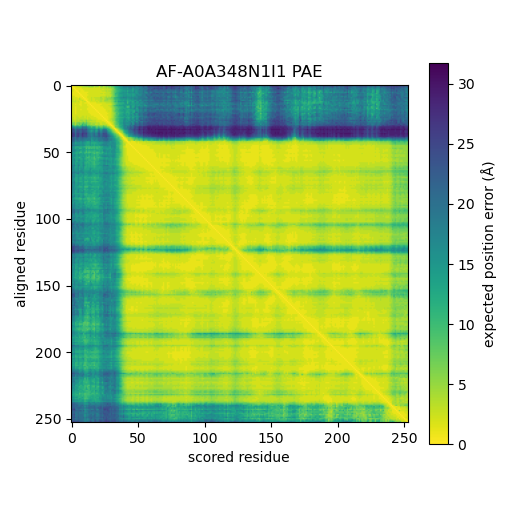ATOM 1652 O O . ALA A 1 207 ? -18.376 -11.000 5.459 1.00 97.88 207 ALA A O 1
ATOM 1653 N N . GLY A 1 208 ? -17.673 -9.343 4.129 1.00 97.00 208 GLY A N 1
ATOM 1654 C CA . GLY A 1 208 ? -18.560 -8.308 4.673 1.00 97.00 208 GLY A CA 1
ATOM 1655 C C . GLY A 1 208 ? -18.048 -7.613 5.940 1.00 97.00 208 GLY A C 1
ATOM 1656 O O . GLY A 1 208 ? -18.746 -6.769 6.502 1.00 97.00 208 GLY A O 1
ATOM 1657 N N . ILE A 1 209 ? -16.828 -7.915 6.386 1.00 97.88 209 ILE A N 1
ATOM 1658 C CA . ILE A 1 209 ? -16.172 -7.282 7.536 1.00 97.88 209 ILE A CA 1
ATOM 1659 C C . ILE A 1 209 ? -15.351 -6.091 7.029 1.00 97.88 209 ILE A C 1
ATOM 1661 O O . ILE A 1 209 ? -14.200 -6.213 6.616 1.00 97.88 209 ILE A O 1
ATOM 1665 N N . SER A 1 210 ? -15.965 -4.910 7.042 1.00 97.00 210 SER A N 1
ATOM 1666 C CA . SER A 1 210 ? -15.432 -3.699 6.402 1.00 97.00 210 SER A CA 1
ATOM 1667 C C . SER A 1 210 ? -14.620 -2.786 7.327 1.00 97.00 210 SER A C 1
ATOM 1669 O O . SER A 1 210 ? -14.241 -1.694 6.922 1.00 97.00 210 SER A O 1
ATOM 1671 N N . ASN A 1 211 ? -14.349 -3.196 8.567 1.00 97.56 211 ASN A N 1
ATOM 1672 C CA . ASN A 1 211 ? -13.638 -2.406 9.579 1.00 97.56 211 ASN A CA 1
ATOM 1673 C C . ASN A 1 211 ? -12.219 -2.927 9.883 1.00 97.56 211 ASN A C 1
ATOM 1675 O O . ASN A 1 211 ? -11.671 -2.652 10.953 1.00 97.56 211 ASN A O 1
ATOM 1679 N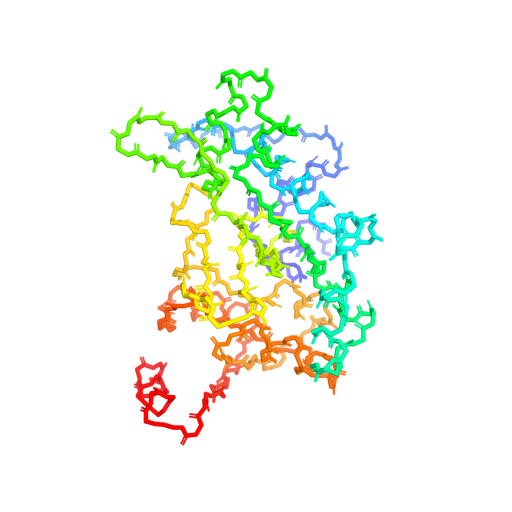 N . ALA A 1 212 ? -11.634 -3.690 8.957 1.00 98.06 212 ALA A N 1
ATOM 1680 C CA . ALA A 1 212 ? -10.282 -4.222 9.072 1.00 98.06 212 ALA A CA 1
ATOM 1681 C C . ALA A 1 212 ? -9.229 -3.266 8.488 1.00 98.06 212 ALA A C 1
ATOM 1683 O O . ALA A 1 212 ? -9.451 -2.630 7.456 1.00 98.06 212 ALA A O 1
ATOM 1684 N N . VAL A 1 213 ? -8.063 -3.202 9.129 1.00 97.94 213 VAL A N 1
ATOM 1685 C CA . VAL A 1 213 ? -6.882 -2.462 8.668 1.00 97.94 213 VAL A CA 1
ATOM 1686 C C . VAL A 1 213 ? -5.614 -3.284 8.877 1.00 97.94 213 VAL A C 1
ATOM 1688 O O . VAL A 1 213 ? -5.582 -4.155 9.740 1.00 97.94 213 VAL A O 1
ATOM 1691 N N . ALA A 1 214 ? -4.550 -2.995 8.130 1.00 97.12 214 ALA A N 1
ATOM 1692 C CA . ALA A 1 214 ? -3.257 -3.660 8.306 1.00 97.12 214 ALA A CA 1
ATOM 1693 C C . ALA A 1 214 ? -2.097 -2.670 8.382 1.00 97.12 214 ALA A C 1
ATOM 1695 O O . ALA A 1 214 ? -2.093 -1.635 7.706 1.00 97.12 214 ALA A O 1
ATOM 1696 N N . THR A 1 215 ? -1.079 -3.028 9.164 1.00 93.75 215 THR A N 1
ATOM 1697 C CA . THR A 1 215 ? 0.218 -2.350 9.121 1.00 93.75 215 THR A CA 1
ATOM 1698 C C . THR A 1 215 ? 0.995 -2.766 7.869 1.00 93.75 215 THR A C 1
ATOM 1700 O O . THR A 1 215 ? 0.732 -3.780 7.223 1.00 93.75 215 THR A O 1
ATOM 1703 N N . LEU A 1 216 ? 1.983 -1.960 7.482 1.00 91.25 216 LEU A N 1
ATOM 1704 C CA . LEU A 1 216 ? 2.635 -2.068 6.174 1.00 91.25 216 LEU A CA 1
ATOM 1705 C C . LEU A 1 216 ? 4.001 -2.753 6.285 1.00 91.25 216 LEU A C 1
ATOM 1707 O O . LEU A 1 216 ? 5.036 -2.215 5.872 1.00 91.25 216 LEU A O 1
ATOM 1711 N N . GLY A 1 217 ? 3.995 -3.969 6.838 1.00 82.19 217 GLY A N 1
ATOM 1712 C CA . GLY A 1 217 ? 5.208 -4.755 7.093 1.00 82.19 217 GLY A CA 1
ATOM 1713 C C . GLY A 1 217 ? 6.020 -4.243 8.285 1.00 82.19 217 GLY A C 1
ATOM 1714 O O . GLY A 1 217 ? 7.245 -4.368 8.298 1.00 82.19 217 GLY A O 1
ATOM 1715 N N . THR A 1 218 ? 5.348 -3.632 9.261 1.00 82.62 218 THR A N 1
ATOM 1716 C CA . THR A 1 218 ? 5.930 -3.118 10.508 1.00 82.62 218 THR A CA 1
ATOM 1717 C C . THR A 1 218 ? 5.067 -3.537 11.696 1.00 82.62 218 THR A C 1
ATOM 1719 O O . THR A 1 218 ? 3.894 -3.870 11.531 1.00 82.62 218 THR A O 1
ATOM 1722 N N . ALA A 1 219 ? 5.623 -3.489 12.908 1.00 87.50 219 ALA A N 1
ATOM 1723 C CA . ALA A 1 219 ? 4.786 -3.524 14.106 1.00 87.50 219 ALA A CA 1
ATOM 1724 C C . ALA A 1 219 ? 3.857 -2.295 14.138 1.00 87.50 219 ALA A C 1
ATOM 1726 O O . ALA A 1 219 ? 4.168 -1.268 13.522 1.00 87.50 219 ALA A O 1
ATOM 1727 N N . THR A 1 220 ? 2.741 -2.408 14.857 1.00 91.00 220 THR A N 1
ATOM 1728 C CA . THR A 1 220 ? 1.856 -1.278 15.159 1.00 91.00 220 THR A CA 1
ATOM 1729 C C . THR A 1 220 ? 2.638 -0.199 15.897 1.00 91.00 220 THR A C 1
ATOM 1731 O O . THR A 1 220 ? 3.359 -0.498 16.849 1.00 91.00 220 THR A O 1
ATOM 1734 N N . THR A 1 221 ? 2.519 1.048 15.452 1.00 90.75 221 THR A N 1
ATOM 1735 C CA . THR A 1 221 ? 3.213 2.190 16.059 1.00 90.75 221 THR A CA 1
ATOM 1736 C C . THR A 1 221 ? 2.266 3.021 16.925 1.00 90.75 221 THR A C 1
ATOM 1738 O O . THR A 1 221 ? 1.043 2.952 16.799 1.00 90.75 221 THR A O 1
ATOM 1741 N N . GLU A 1 222 ? 2.827 3.897 17.760 1.00 90.50 222 GLU A N 1
ATOM 1742 C CA . GLU A 1 222 ? 2.043 4.901 18.490 1.00 90.50 222 GLU A CA 1
ATOM 1743 C C . GLU A 1 222 ? 1.278 5.842 17.539 1.00 90.50 222 GLU A C 1
ATOM 1745 O O . GLU A 1 222 ? 0.166 6.270 17.846 1.00 90.50 222 GLU A O 1
ATOM 1750 N N . HIS A 1 223 ? 1.835 6.142 16.360 1.00 91.75 223 HIS A N 1
ATOM 1751 C CA . HIS A 1 223 ? 1.164 6.962 15.349 1.00 91.75 223 HIS A CA 1
ATOM 1752 C C . HIS A 1 223 ? -0.079 6.269 14.790 1.00 91.75 223 HIS A C 1
ATOM 1754 O O . HIS A 1 223 ? -1.130 6.909 14.711 1.00 91.75 223 HIS A O 1
ATOM 1760 N N . HIS A 1 224 ? 0.003 4.967 14.492 1.00 93.75 224 HIS A N 1
ATOM 1761 C CA . HIS A 1 224 ? -1.158 4.172 14.085 1.00 93.75 224 HIS A CA 1
ATOM 1762 C C . HIS A 1 224 ? -2.260 4.230 15.145 1.00 93.75 224 HIS A C 1
ATOM 1764 O O . HIS A 1 224 ? -3.410 4.533 14.830 1.00 93.75 224 HIS A O 1
ATOM 1770 N N . LEU A 1 225 ? -1.907 4.021 16.416 1.00 92.62 225 LEU A N 1
ATOM 1771 C CA . LEU A 1 225 ? -2.872 4.061 17.517 1.00 92.62 225 LEU A CA 1
ATOM 1772 C C . LEU A 1 225 ? -3.499 5.449 17.687 1.00 92.62 225 LEU A C 1
ATOM 1774 O O . LEU A 1 225 ? -4.721 5.557 17.763 1.00 92.62 225 LEU A O 1
ATOM 1778 N N . LYS A 1 226 ? -2.700 6.522 17.654 1.00 90.81 226 LYS A N 1
ATOM 1779 C CA . LYS A 1 226 ? -3.203 7.906 17.712 1.00 90.81 226 LYS A CA 1
ATOM 1780 C C . LYS A 1 226 ? -4.157 8.226 16.566 1.00 90.81 226 LYS A C 1
ATOM 1782 O O . LYS A 1 226 ? -5.111 8.978 16.749 1.00 90.81 226 LYS A O 1
ATOM 1787 N N . GLN A 1 227 ? -3.908 7.699 15.369 1.00 90.81 227 GLN A N 1
ATOM 1788 C CA . GLN A 1 227 ? -4.820 7.886 14.244 1.00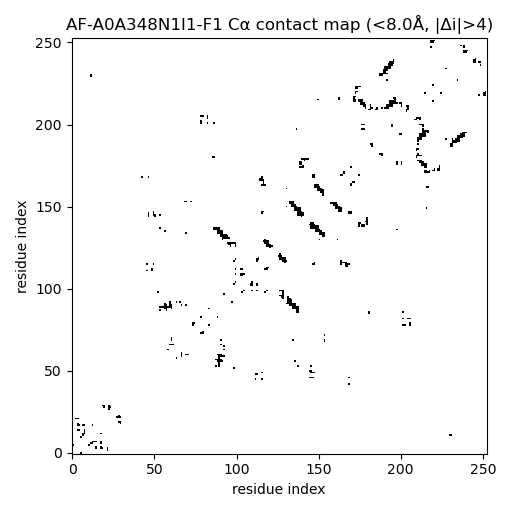 90.81 227 GLN A CA 1
ATOM 1789 C C . GLN A 1 227 ? -6.132 7.126 14.437 1.00 90.81 227 GLN A C 1
ATOM 1791 O O . GLN A 1 227 ? -7.178 7.691 14.112 1.00 90.81 227 GLN A O 1
ATOM 1796 N N . LEU A 1 228 ? -6.072 5.893 14.952 1.00 92.88 228 LEU A N 1
ATOM 1797 C CA . LEU A 1 228 ? -7.241 5.050 15.206 1.00 92.88 228 LEU A CA 1
ATOM 1798 C C . LEU A 1 228 ? -8.114 5.587 16.343 1.00 92.88 228 LEU A C 1
ATOM 1800 O O . LEU A 1 228 ? -9.328 5.635 16.187 1.00 92.88 228 LEU A O 1
ATOM 1804 N N . GLN A 1 229 ? -7.515 6.111 17.413 1.00 90.94 229 GLN A N 1
ATOM 1805 C CA . GLN A 1 229 ? -8.231 6.754 18.526 1.00 90.94 229 GLN A CA 1
ATOM 1806 C C . GLN A 1 229 ? -9.087 7.955 18.094 1.00 90.94 229 GLN A C 1
ATOM 1808 O O . GLN A 1 229 ? -10.022 8.334 18.789 1.00 90.94 229 GLN A O 1
ATOM 1813 N N . ARG A 1 230 ? -8.789 8.570 16.940 1.00 88.00 230 ARG A N 1
ATOM 1814 C CA . ARG A 1 230 ? -9.614 9.653 16.375 1.00 88.00 230 ARG A CA 1
ATOM 1815 C C . ARG A 1 230 ? -10.858 9.151 15.645 1.00 88.00 230 ARG A C 1
ATOM 1817 O O . ARG A 1 230 ? -11.691 9.962 15.267 1.00 88.00 230 ARG A O 1
ATOM 1824 N N . VAL A 1 231 ? -10.943 7.857 15.342 1.00 88.19 231 VAL A N 1
ATOM 1825 C CA . VAL A 1 231 ? -12.032 7.292 14.527 1.00 88.19 231 VAL A CA 1
ATOM 1826 C C . VAL A 1 231 ? -12.794 6.176 15.231 1.00 88.19 231 VAL A C 1
ATOM 1828 O O . VAL A 1 231 ? -13.895 5.852 14.796 1.00 88.19 231 VAL A O 1
ATOM 1831 N N . THR A 1 232 ? -12.231 5.587 16.286 1.00 93.62 232 THR A N 1
ATOM 1832 C CA . THR A 1 232 ? -12.853 4.518 17.064 1.00 93.62 232 THR A CA 1
ATOM 1833 C C . THR A 1 232 ? -12.346 4.511 18.506 1.00 93.62 232 THR A C 1
ATOM 1835 O O . THR A 1 232 ? -11.213 4.914 18.770 1.00 93.62 232 THR A O 1
ATOM 1838 N N . GLU A 1 233 ? -13.175 4.022 19.426 1.00 91.69 233 GLU A N 1
ATOM 1839 C CA . GLU A 1 233 ? -12.808 3.806 20.833 1.00 91.69 233 GLU A CA 1
ATOM 1840 C C . GLU A 1 233 ? -12.293 2.380 21.089 1.00 91.69 233 GLU A C 1
ATOM 1842 O O . GLU A 1 233 ? -11.631 2.138 22.097 1.00 91.69 233 GLU A O 1
ATOM 1847 N N . GLU A 1 234 ? -12.552 1.435 20.177 1.00 95.56 234 GLU A N 1
ATOM 1848 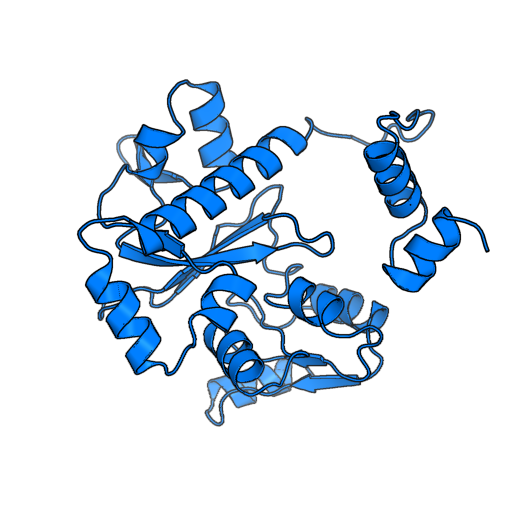C CA . GLU A 1 234 ? -12.190 0.027 20.341 1.00 95.56 234 GLU A CA 1
ATOM 1849 C C . GLU A 1 234 ? -11.266 -0.448 19.211 1.00 95.56 234 GLU A C 1
ATOM 1851 O O . GLU A 1 234 ? -11.607 -0.416 18.026 1.00 95.56 234 GLU A O 1
ATOM 1856 N N . VAL A 1 235 ? -10.091 -0.951 19.586 1.00 95.44 235 VAL A N 1
ATOM 1857 C CA . VAL A 1 235 ? -9.131 -1.564 18.664 1.00 95.44 235 VAL A CA 1
ATOM 1858 C C . VAL A 1 235 ? -8.943 -3.026 19.050 1.00 95.44 235 VAL A C 1
ATOM 1860 O O . VAL A 1 235 ? -8.618 -3.336 20.193 1.00 95.44 235 VAL A O 1
ATOM 1863 N N . VAL A 1 236 ? -9.135 -3.927 18.087 1.00 94.88 236 VAL A N 1
ATOM 1864 C CA . VAL A 1 236 ? -8.947 -5.373 18.256 1.00 94.88 236 VAL A CA 1
ATOM 1865 C C . VAL A 1 236 ? -7.783 -5.835 17.394 1.00 94.88 236 VAL A C 1
ATOM 1867 O O . VAL A 1 236 ? -7.781 -5.620 16.187 1.00 94.88 236 VAL A O 1
ATOM 1870 N N . PHE A 1 237 ? -6.812 -6.515 17.996 1.00 93.38 237 PHE A N 1
ATOM 1871 C CA . PHE A 1 237 ? -5.716 -7.151 17.266 1.00 93.38 237 PHE A CA 1
ATOM 1872 C C . PHE A 1 237 ? -6.094 -8.584 16.890 1.00 93.38 237 PHE A C 1
ATOM 1874 O O . PHE A 1 237 ? -6.411 -9.396 17.758 1.00 93.38 237 PHE A O 1
ATOM 1881 N N . CYS A 1 238 ? -6.048 -8.892 15.598 1.00 92.69 238 CYS A N 1
ATOM 1882 C CA . CYS A 1 238 ? -6.316 -10.208 15.035 1.00 92.69 238 CYS A CA 1
ATOM 1883 C C . CYS A 1 238 ? -5.101 -10.631 14.200 1.00 92.69 238 CYS A C 1
ATOM 1885 O O . CYS A 1 238 ? -5.038 -10.398 12.994 1.00 92.69 238 CYS A O 1
ATOM 1887 N N . PHE A 1 239 ? -4.102 -11.186 14.882 1.00 88.12 239 PHE A N 1
ATOM 1888 C CA . PHE A 1 239 ? -2.872 -11.689 14.271 1.00 88.12 239 PHE A CA 1
ATOM 1889 C C . PHE A 1 239 ? -2.900 -13.212 14.151 1.00 88.12 239 PHE A C 1
ATOM 1891 O O . PHE A 1 239 ? -3.694 -13.882 14.820 1.00 88.12 239 PHE A O 1
ATOM 1898 N N . ASP A 1 240 ? -2.021 -13.756 13.316 1.00 82.81 240 ASP A N 1
ATOM 1899 C CA . ASP A 1 240 ? -1.949 -15.182 13.046 1.00 82.81 240 ASP A CA 1
ATOM 1900 C C . ASP A 1 240 ? -1.684 -15.966 14.340 1.00 82.81 240 ASP A C 1
ATOM 1902 O O . ASP A 1 240 ? -0.952 -15.549 15.243 1.00 82.81 240 ASP A O 1
ATOM 1906 N N . GLY A 1 241 ? -2.266 -17.163 14.436 1.00 81.06 241 GLY A N 1
ATOM 1907 C CA . GLY A 1 241 ? -2.152 -18.043 15.607 1.00 81.06 241 GLY A CA 1
ATOM 1908 C C . GLY A 1 241 ? -0.752 -18.631 15.843 1.00 81.06 241 GLY A C 1
ATOM 1909 O O . GLY A 1 241 ? -0.599 -19.593 16.603 1.00 81.06 241 GLY A O 1
ATOM 1910 N N . ASP A 1 242 ? 0.281 -18.100 15.196 1.00 81.38 242 ASP A N 1
ATOM 1911 C CA . ASP A 1 242 ? 1.653 -18.576 15.273 1.00 81.38 242 ASP A CA 1
ATOM 1912 C C . ASP A 1 242 ? 2.494 -17.797 16.307 1.00 81.38 242 ASP A C 1
ATOM 1914 O O . ASP A 1 242 ? 2.009 -16.971 17.087 1.00 81.38 242 ASP A O 1
ATOM 1918 N N . LYS A 1 243 ? 3.788 -18.125 16.398 1.00 78.94 243 LYS A N 1
ATOM 1919 C CA . LYS A 1 243 ? 4.699 -17.463 17.344 1.00 78.94 243 LYS A CA 1
ATOM 1920 C C . LYS A 1 243 ? 4.920 -15.986 16.991 1.00 78.94 243 LYS A C 1
ATOM 1922 O O . LYS A 1 243 ? 5.099 -15.179 17.903 1.00 78.94 243 LYS A O 1
ATOM 1927 N N . ALA A 1 244 ? 4.952 -15.642 15.705 1.00 74.25 244 ALA A N 1
ATOM 1928 C CA . ALA A 1 244 ? 5.165 -14.277 15.249 1.00 74.25 244 ALA A CA 1
ATOM 1929 C C . ALA A 1 244 ? 3.945 -13.404 15.569 1.00 74.25 244 ALA A C 1
ATOM 1931 O O . ALA A 1 244 ? 4.127 -12.343 16.171 1.00 74.25 244 ALA A O 1
ATOM 1932 N N . GLY A 1 245 ? 2.735 -13.896 15.295 1.00 75.31 245 GLY A N 1
ATOM 1933 C CA . GLY A 1 245 ? 1.484 -13.207 15.603 1.00 75.31 245 GLY A CA 1
ATOM 1934 C C . GLY A 1 245 ? 1.282 -12.993 17.105 1.00 75.31 245 GLY A C 1
ATOM 1935 O O . GLY A 1 245 ? 0.996 -11.876 17.539 1.00 75.31 245 GLY A O 1
ATOM 1936 N N . ARG A 1 246 ? 1.585 -13.992 17.952 1.00 78.31 246 ARG A N 1
ATOM 1937 C CA . ARG A 1 246 ? 1.579 -13.807 19.424 1.00 78.31 246 ARG A CA 1
ATOM 1938 C C . ARG A 1 246 ? 2.568 -12.737 19.898 1.00 78.31 246 ARG A C 1
ATOM 1940 O O . ARG A 1 246 ? 2.230 -11.916 20.749 1.00 78.31 246 ARG A O 1
ATOM 1947 N N . ASN A 1 247 ? 3.779 -12.715 19.341 1.00 76.50 247 ASN A N 1
ATOM 1948 C CA . ASN A 1 247 ? 4.779 -11.691 19.663 1.00 76.50 247 ASN A CA 1
ATOM 1949 C C . ASN A 1 247 ? 4.392 -10.299 19.134 1.00 76.50 247 ASN A C 1
ATOM 1951 O O . ASN A 1 247 ? 4.832 -9.288 19.681 1.00 76.50 247 ASN A O 1
ATOM 1955 N N . ALA A 1 248 ? 3.642 -10.221 18.034 1.00 74.44 248 ALA A N 1
ATOM 1956 C CA . ALA A 1 248 ? 3.098 -8.970 17.519 1.00 74.44 248 ALA A CA 1
ATOM 1957 C C . ALA A 1 248 ? 1.988 -8.439 18.435 1.00 74.44 248 ALA A C 1
ATOM 1959 O O . ALA A 1 248 ? 2.034 -7.267 18.797 1.00 74.44 248 ALA A O 1
ATOM 1960 N N . ALA A 1 249 ? 1.079 -9.308 18.893 1.00 76.75 249 ALA A N 1
ATOM 1961 C CA . ALA A 1 249 ? 0.012 -8.949 19.829 1.00 76.75 249 ALA A CA 1
ATOM 1962 C C . ALA A 1 249 ? 0.579 -8.370 21.132 1.00 76.75 249 ALA A C 1
ATOM 1964 O O . ALA A 1 249 ? 0.163 -7.301 21.561 1.00 76.75 249 ALA A O 1
ATOM 1965 N N . TRP A 1 250 ? 1.597 -9.023 21.706 1.00 76.50 250 TRP A N 1
ATOM 1966 C CA . TRP A 1 250 ? 2.239 -8.556 22.940 1.00 76.50 250 TRP A CA 1
ATOM 1967 C C . TRP A 1 250 ? 2.937 -7.197 22.803 1.00 76.50 250 TRP A C 1
ATOM 1969 O O . TRP A 1 250 ? 3.026 -6.455 23.768 1.00 76.50 250 TRP A O 1
ATOM 1979 N N . ARG A 1 251 ? 3.467 -6.870 21.618 1.00 76.69 251 ARG A N 1
ATOM 1980 C CA . ARG A 1 251 ? 4.111 -5.568 21.371 1.00 76.69 251 ARG A CA 1
ATOM 1981 C C . ARG A 1 251 ? 3.113 -4.440 21.126 1.00 76.69 251 ARG A C 1
ATOM 1983 O O . ARG A 1 251 ? 3.511 -3.284 21.195 1.00 76.69 251 ARG A O 1
ATOM 1990 N N . ALA A 1 252 ? 1.888 -4.782 20.740 1.00 74.50 252 ALA A N 1
ATOM 1991 C CA . ALA A 1 252 ? 0.864 -3.818 20.372 1.00 74.50 252 ALA A CA 1
ATOM 1992 C C . ALA A 1 252 ? -0.106 -3.491 21.522 1.00 74.50 252 ALA A C 1
ATOM 1994 O O . ALA A 1 252 ? -0.731 -2.432 21.478 1.00 74.50 252 ALA A O 1
ATOM 1995 N N . ALA A 1 253 ? -0.229 -4.396 22.502 1.00 67.44 253 ALA A N 1
ATOM 1996 C CA . ALA A 1 253 ? -0.925 -4.187 23.774 1.00 67.44 253 ALA A CA 1
ATOM 1997 C C . ALA A 1 253 ? -0.111 -3.295 24.722 1.00 67.44 253 ALA A C 1
ATOM 1999 O O . ALA A 1 253 ? -0.746 -2.479 25.425 1.00 67.44 253 ALA A O 1
#

Solvent-accessible surface area (backbone atoms only — not comparable to full-atom values): 14167 Å² total; per-residue (Å²): 136,50,75,50,54,46,34,28,72,72,68,64,32,54,70,70,54,23,52,50,52,53,22,56,75,68,75,44,81,79,83,83,82,87,71,93,66,83,80,66,83,82,61,64,67,57,41,57,50,40,44,55,50,45,52,48,21,32,48,32,47,73,67,39,92,76,26,61,67,56,53,54,50,38,52,77,68,71,54,51,75,64,52,40,56,73,57,45,44,17,28,33,58,72,62,57,41,65,60,46,67,75,58,35,85,42,74,68,40,42,51,48,40,45,56,61,36,50,41,41,73,46,99,86,72,50,77,30,34,59,66,46,45,17,47,27,38,60,32,41,40,89,88,59,48,42,38,40,40,39,31,30,43,84,65,92,54,82,64,56,65,44,64,47,57,80,38,97,72,26,49,58,62,65,48,43,43,46,47,36,58,17,54,72,75,30,97,69,39,72,49,37,36,41,31,70,33,70,67,54,31,51,52,35,38,68,72,69,43,50,43,31,22,14,40,67,87,55,76,76,37,72,52,42,51,59,58,44,61,71,58,25,92,38,80,43,83,53,54,57,96,49,75,65,26,51,56,49,51,66,71,64,111

Mean predicted aligned error: 7.48 Å

Radius of gyration: 19.15 Å; Cα contacts (8 Å, |Δi|>4): 397; chains: 1; bounding box: 49×54×46 Å

Sequence (253 aa):
GTAIGFLMEYDQMTFPEAVEELANLAGLTVPTQQYQQQQGPSKQPLYALLEKVADYYVQQLHHHPNRAVFHDYLAKRGLSSEVVKHFQLGMAADGWDNVLKQFGGNSAALTQLKAVGLLSDNDKGRHYDKFRHRLMFPIRDRRGRVVGFGGRVLDDSTPKYLNSPETVLFHKGEELYGLFQARKANRVLQRVIIVEGYMDVIALAEAGISNAVATLGTATTEHHLKQLQRVTEEVVFCFDGDKAGRNAAWRAA